Protein AF-A0A958UDF1-F1 (afdb_monomer_lite)

Sequence (230 aa):
MEQKKTIKNIIKAILLLSVVTLTFCGKGEEVVTFSNEGLMTKNSEVISLMMEVVGTSNQQSFTKSDFATEQDDTCTDFRYPITFYLNEELAEAIVINSDQEFIDFINSLADDQYFYIYFPIILLDVDGEETIIYNLEELKGTLVYALDACDNVPQNDDGDDDDNDDGSDDNDDGSDDDDSDNDGNNYRYCDKNGKKVYICHKGNTICVSVNAIWGHINQHEEDYLGQCND

Structure (mmCIF, N/CA/C/O backbone):
data_AF-A0A958UDF1-F1
#
_entry.id   AF-A0A958UDF1-F1
#
loop_
_atom_site.group_PDB
_atom_site.id
_atom_site.type_symbol
_atom_site.label_atom_id
_atom_site.label_alt_id
_atom_site.label_comp_id
_atom_site.label_asym_id
_atom_site.label_entity_id
_atom_site.label_seq_id
_atom_site.pdbx_PDB_ins_code
_atom_site.Cartn_x
_atom_site.Cartn_y
_atom_site.Cartn_z
_atom_site.occupancy
_atom_site.B_iso_or_equiv
_atom_site.auth_seq_id
_atom_site.auth_comp_id
_atom_site.auth_asym_id
_atom_site.auth_atom_id
_atom_site.pdbx_PDB_model_num
ATOM 1 N N . MET A 1 1 ? -17.758 -68.976 32.203 1.00 55.00 1 MET A N 1
ATOM 2 C CA . MET A 1 1 ? -17.664 -68.318 30.875 1.00 55.00 1 MET A CA 1
ATOM 3 C C . MET A 1 1 ? -18.169 -66.868 30.867 1.00 55.00 1 MET A C 1
ATOM 5 O O . MET A 1 1 ? -17.866 -66.162 29.915 1.00 55.00 1 MET A O 1
ATOM 9 N N . GLU A 1 2 ? -18.844 -66.378 31.916 1.00 54.69 2 GLU A N 1
ATOM 10 C CA . GLU A 1 2 ? -19.385 -65.003 31.969 1.00 54.69 2 GLU A CA 1
ATOM 11 C C . GLU A 1 2 ? -18.352 -63.880 32.160 1.00 54.69 2 GLU A C 1
ATOM 13 O O . GLU A 1 2 ? -18.458 -62.853 31.501 1.00 54.69 2 GLU A O 1
ATOM 18 N N . GLN A 1 3 ? -17.307 -64.086 32.969 1.00 54.88 3 GLN A N 1
ATOM 19 C CA . GLN A 1 3 ? -16.290 -63.061 33.288 1.00 54.88 3 GLN A CA 1
ATOM 20 C C . GLN A 1 3 ? -15.610 -62.448 32.042 1.00 54.88 3 GLN A C 1
ATOM 22 O O . GLN A 1 3 ? -15.318 -61.255 31.993 1.00 54.88 3 GLN A O 1
ATOM 27 N N . LYS A 1 4 ? -15.408 -63.245 30.981 1.00 53.34 4 LYS A N 1
ATOM 28 C CA . LYS A 1 4 ? -14.765 -62.786 29.735 1.00 53.34 4 LYS A CA 1
ATOM 29 C C . LYS A 1 4 ? -15.673 -61.898 28.874 1.00 53.34 4 LYS A C 1
ATOM 31 O O . LYS A 1 4 ? -15.167 -61.118 28.071 1.00 53.34 4 LYS A O 1
ATOM 36 N N . LYS A 1 5 ? -16.998 -62.008 29.023 1.00 54.88 5 LYS A N 1
ATOM 37 C CA . LYS A 1 5 ? -17.978 -61.235 28.242 1.00 54.88 5 LYS A CA 1
ATOM 38 C C . LYS A 1 5 ? -18.102 -59.808 28.783 1.00 54.88 5 LYS A C 1
ATOM 40 O O . LYS A 1 5 ? -18.180 -58.865 28.003 1.00 54.88 5 LYS A O 1
ATOM 45 N N . THR A 1 6 ? -18.015 -59.653 30.102 1.00 57.84 6 THR A N 1
ATOM 46 C CA . THR A 1 6 ? -18.105 -58.360 30.794 1.00 57.84 6 THR A CA 1
ATOM 47 C C . THR A 1 6 ? -16.876 -57.486 30.532 1.00 57.84 6 THR A C 1
ATOM 49 O O . THR A 1 6 ? -17.020 -56.318 30.186 1.00 57.84 6 THR A O 1
ATOM 52 N N . ILE A 1 7 ? -15.670 -58.066 30.561 1.00 63.12 7 ILE A N 1
ATOM 53 C CA . ILE A 1 7 ? -14.411 -57.344 30.284 1.00 63.12 7 ILE A CA 1
ATOM 54 C C . ILE A 1 7 ? -14.367 -56.823 28.836 1.00 63.12 7 ILE A C 1
ATOM 56 O O . ILE A 1 7 ? -13.938 -55.699 28.588 1.00 63.12 7 ILE A O 1
ATOM 60 N N . LYS A 1 8 ? -14.880 -57.598 27.870 1.00 61.94 8 LYS A N 1
ATOM 61 C CA . LYS A 1 8 ? -14.908 -57.200 26.452 1.00 61.94 8 LYS A CA 1
ATOM 62 C C . LYS A 1 8 ? -15.854 -56.019 26.185 1.00 61.94 8 LYS A C 1
ATOM 64 O O . LYS A 1 8 ? -15.572 -55.207 25.308 1.00 61.94 8 LYS A O 1
ATOM 69 N N . ASN A 1 9 ? -16.941 -55.907 26.950 1.00 59.72 9 ASN A N 1
ATOM 70 C CA . ASN A 1 9 ? -17.874 -54.782 26.855 1.00 59.72 9 ASN A CA 1
ATOM 71 C C . ASN A 1 9 ? -17.336 -53.521 27.550 1.00 59.72 9 ASN A C 1
ATOM 73 O O . ASN A 1 9 ? -17.544 -52.426 27.037 1.00 59.72 9 ASN A O 1
ATOM 77 N N . ILE A 1 10 ? -16.584 -53.669 28.645 1.00 64.25 10 ILE A N 1
ATOM 78 C CA . ILE A 1 10 ? -15.932 -52.544 29.336 1.00 64.25 10 ILE A CA 1
ATOM 79 C C . ILE A 1 10 ? -14.811 -51.945 28.473 1.00 64.25 10 ILE A C 1
ATOM 81 O O . ILE A 1 10 ? -14.747 -50.731 28.321 1.00 64.25 10 ILE A O 1
ATOM 85 N N . ILE A 1 11 ? -13.986 -52.773 27.817 1.00 64.50 11 ILE A N 1
ATOM 86 C CA . ILE A 1 11 ? -12.929 -52.284 26.910 1.00 64.50 11 ILE A CA 1
ATOM 87 C C . ILE A 1 11 ? -13.526 -51.529 25.711 1.00 64.50 11 ILE A C 1
ATOM 89 O O . ILE A 1 11 ? -13.000 -50.488 25.328 1.00 64.50 11 ILE A O 1
ATOM 93 N N . LYS A 1 12 ? -14.652 -51.998 25.151 1.00 60.50 12 LYS A N 1
ATOM 94 C CA . LYS A 1 12 ? -15.368 -51.270 24.088 1.00 60.50 12 LYS A CA 1
ATOM 95 C C . LYS A 1 12 ? -15.929 -49.929 24.565 1.00 60.50 12 LYS A C 1
ATOM 97 O O . LYS A 1 12 ? -15.886 -48.971 23.804 1.00 60.50 12 LYS A O 1
ATOM 102 N N . ALA A 1 13 ? -16.433 -49.857 25.797 1.00 60.34 13 ALA A N 1
ATOM 103 C CA . ALA A 1 13 ? -16.949 -48.613 26.366 1.00 60.34 13 ALA A CA 1
ATOM 104 C C . ALA A 1 13 ? -15.830 -47.588 26.635 1.00 60.34 13 ALA A C 1
ATOM 106 O O . ALA A 1 13 ? -16.018 -46.406 26.373 1.00 60.34 13 ALA A O 1
ATOM 107 N N . ILE A 1 14 ? -14.650 -48.039 27.078 1.00 60.09 14 ILE A N 1
ATOM 108 C CA . ILE A 1 14 ? -13.484 -47.172 27.322 1.00 60.09 14 ILE A CA 1
ATOM 109 C C . ILE A 1 14 ? -12.896 -46.638 26.004 1.00 60.09 14 ILE A C 1
ATOM 111 O O . ILE A 1 14 ? -12.584 -45.455 25.920 1.00 60.09 14 ILE A O 1
ATOM 115 N N . LEU A 1 15 ? -12.823 -47.468 24.954 1.00 58.09 15 LEU A N 1
ATOM 116 C CA . LEU A 1 15 ? -12.368 -47.047 23.618 1.00 58.09 15 LEU A CA 1
ATOM 117 C C . LEU A 1 15 ? -13.313 -46.038 22.945 1.00 58.09 15 LEU A C 1
ATOM 119 O O . LEU A 1 15 ? -12.865 -45.211 22.159 1.00 58.09 15 LEU A O 1
ATOM 123 N N . LEU A 1 16 ? -14.612 -46.091 23.252 1.00 56.41 16 LEU A N 1
ATOM 124 C CA . LEU A 1 16 ? -15.595 -45.117 22.767 1.00 56.41 16 LEU A CA 1
ATOM 125 C C . LEU A 1 16 ? -15.542 -43.795 23.544 1.00 56.41 16 LEU A C 1
ATOM 127 O O . LEU A 1 16 ? -15.794 -42.745 22.963 1.00 56.41 16 LEU A O 1
ATOM 131 N N . LEU A 1 17 ? -15.165 -43.826 24.826 1.00 51.50 17 LEU A N 1
ATOM 132 C CA . LEU A 1 17 ? -15.070 -42.628 25.662 1.00 51.50 17 LEU A CA 1
ATOM 133 C C . LEU A 1 17 ? -13.845 -41.762 25.313 1.00 51.50 17 LEU A C 1
ATOM 135 O O . LEU A 1 17 ? -13.940 -40.540 25.349 1.00 51.50 17 LEU A O 1
ATOM 139 N N . SER A 1 18 ? -12.728 -42.372 24.898 1.00 53.41 18 SER A N 1
ATOM 140 C CA . SER A 1 18 ? -11.519 -41.651 24.462 1.00 53.41 18 SER A CA 1
ATOM 141 C C . SER A 1 18 ? -11.658 -40.949 23.106 1.00 53.41 18 SER A C 1
ATOM 143 O O . SER A 1 18 ? -10.930 -40.002 22.829 1.00 53.41 18 SER A O 1
ATOM 145 N N . VAL A 1 19 ? -12.588 -41.394 22.253 1.00 53.81 19 VAL A N 1
ATOM 146 C CA . VAL A 1 19 ? -12.846 -40.760 20.945 1.00 53.81 19 VAL A CA 1
ATOM 147 C C . VAL A 1 19 ? -13.698 -39.493 21.101 1.00 53.81 19 VAL A C 1
ATOM 149 O O . VAL A 1 19 ? -13.563 -38.565 20.312 1.00 53.81 19 VAL A O 1
ATOM 152 N N . VAL A 1 20 ? -14.515 -39.402 22.155 1.00 53.69 20 VAL A N 1
ATOM 153 C CA . VAL A 1 20 ? -15.399 -38.247 22.406 1.00 53.69 20 VAL A CA 1
ATOM 154 C C . VAL A 1 20 ? -14.642 -37.044 22.993 1.00 53.69 20 VAL A C 1
ATOM 156 O O . VAL A 1 20 ? -15.072 -35.904 22.824 1.00 53.69 20 VAL A O 1
ATOM 159 N N . THR A 1 21 ? -13.478 -37.252 23.616 1.00 53.22 21 THR A N 1
ATOM 160 C CA . THR A 1 21 ? -12.669 -36.165 24.201 1.00 53.22 21 THR A CA 1
ATOM 161 C C . THR A 1 21 ? -11.733 -35.461 23.213 1.00 53.22 21 THR A C 1
ATOM 163 O O . THR A 1 21 ? -11.106 -34.481 23.595 1.00 53.22 21 THR A O 1
ATOM 166 N N . LEU A 1 22 ? -11.644 -35.906 21.953 1.00 53.12 22 LEU A N 1
ATOM 167 C CA . LEU A 1 22 ? -10.825 -35.247 20.918 1.00 53.12 22 LEU A CA 1
ATOM 168 C C . LEU A 1 22 ? -11.599 -34.213 20.081 1.00 53.12 22 LEU A C 1
ATOM 170 O O . LEU A 1 22 ? -11.018 -33.570 19.216 1.00 53.12 22 LEU A O 1
ATOM 174 N N . THR A 1 23 ? -12.891 -34.011 20.355 1.00 55.56 23 THR A N 1
ATOM 175 C CA . THR A 1 23 ? -13.740 -33.014 19.670 1.00 55.56 23 THR A CA 1
ATOM 176 C C . THR A 1 23 ? -13.894 -31.689 20.417 1.00 55.56 23 THR A C 1
ATOM 178 O O . THR A 1 23 ? -14.711 -30.858 20.025 1.00 55.56 23 THR A O 1
ATOM 181 N N . PHE A 1 24 ? -13.089 -31.432 21.452 1.00 52.03 24 PHE A N 1
ATOM 182 C CA . PHE A 1 24 ? -12.869 -30.056 21.893 1.00 52.03 24 PHE A CA 1
ATOM 183 C C . PHE A 1 24 ? -11.874 -29.412 20.930 1.00 52.03 24 PHE A C 1
ATOM 185 O O . PHE A 1 24 ? -10.674 -29.360 21.184 1.00 52.03 24 PHE A O 1
ATOM 192 N N . CYS A 1 25 ? -12.398 -28.951 19.793 1.00 57.66 25 CYS A N 1
ATOM 193 C CA . CYS A 1 25 ? -11.759 -27.905 19.015 1.00 57.66 25 CYS A CA 1
ATOM 194 C C . CYS A 1 25 ? -11.610 -26.719 19.968 1.00 57.66 25 CYS A C 1
ATOM 196 O O . CYS A 1 25 ? -12.587 -26.026 20.260 1.00 57.66 25 CYS A O 1
ATOM 198 N N . GLY A 1 26 ? -10.417 -26.559 20.540 1.00 51.00 26 GLY A N 1
ATOM 199 C CA . GLY A 1 26 ? -10.071 -25.344 21.247 1.00 51.00 26 GLY A CA 1
ATOM 200 C C . GLY A 1 26 ? -10.338 -24.197 20.287 1.00 51.00 26 GLY A C 1
ATOM 201 O O . GLY A 1 26 ? -9.697 -24.106 19.244 1.00 51.00 26 GLY A O 1
ATOM 202 N N . LYS A 1 27 ? -11.307 -23.343 20.616 1.00 51.91 27 LYS A N 1
ATOM 203 C CA . LYS A 1 27 ? -11.203 -21.949 20.206 1.00 51.91 27 LYS A CA 1
ATOM 204 C C . LYS A 1 27 ? -9.983 -21.445 20.959 1.00 51.91 27 LYS A C 1
ATOM 206 O O . LYS A 1 27 ? -10.089 -21.113 22.135 1.00 51.91 27 LYS A O 1
ATOM 211 N N . GLY A 1 28 ? -8.816 -21.589 20.334 1.00 51.78 28 GLY A N 1
ATOM 212 C CA . GLY A 1 28 ? -7.630 -20.882 20.770 1.00 51.78 28 GLY A CA 1
ATOM 213 C C . GLY A 1 28 ? -8.020 -19.418 20.768 1.00 51.78 28 GLY A C 1
ATOM 214 O O . GLY A 1 28 ? -8.439 -18.895 19.741 1.00 51.78 28 GLY A O 1
ATOM 215 N N . GLU A 1 29 ? -8.014 -18.813 21.944 1.00 53.75 29 GLU A N 1
ATOM 216 C CA . GLU A 1 29 ? -7.975 -17.369 22.061 1.00 53.75 29 GLU A CA 1
ATOM 217 C C . GLU A 1 29 ? -6.622 -16.987 21.466 1.00 53.75 29 GLU A C 1
ATOM 219 O O . GLU A 1 29 ? -5.569 -17.255 22.050 1.00 53.75 29 GLU A O 1
ATOM 224 N N . GLU A 1 30 ? -6.646 -16.560 20.207 1.00 50.84 30 GLU A N 1
ATOM 225 C CA . GLU A 1 30 ? -5.456 -16.098 19.518 1.00 50.84 30 GLU A CA 1
ATOM 226 C C . GLU A 1 30 ? -5.075 -14.789 20.201 1.00 50.84 30 GLU A C 1
ATOM 228 O O . GLU A 1 30 ? -5.745 -13.769 20.055 1.00 50.84 30 GLU A O 1
ATOM 233 N N . VAL A 1 31 ? -4.064 -14.857 21.067 1.00 49.03 31 VAL A N 1
ATOM 234 C CA . VAL A 1 31 ? -3.484 -13.667 21.679 1.00 49.03 31 VAL A CA 1
ATOM 235 C C . VAL A 1 31 ? -2.859 -12.885 20.534 1.00 49.03 31 VAL A C 1
ATOM 237 O O . VAL A 1 31 ? -1.789 -13.252 20.049 1.00 49.03 31 VAL A O 1
ATOM 240 N N . VAL A 1 32 ? -3.552 -11.843 20.074 1.00 54.09 32 VAL A N 1
ATOM 241 C CA . VAL A 1 32 ? -3.014 -10.889 19.107 1.00 54.09 32 VAL A CA 1
ATOM 242 C C . VAL A 1 32 ? -1.856 -10.183 19.801 1.00 54.09 32 VAL A C 1
ATOM 244 O O . VAL A 1 32 ? -2.044 -9.326 20.660 1.00 54.09 32 VAL A O 1
ATOM 247 N N . THR A 1 33 ? -0.634 -10.608 19.498 1.00 48.66 33 THR A N 1
ATOM 248 C CA . THR A 1 33 ? 0.562 -9.900 19.938 1.00 48.66 33 THR A CA 1
ATOM 249 C C . THR A 1 33 ? 0.742 -8.703 19.021 1.00 48.66 33 THR A C 1
ATOM 251 O O . THR A 1 33 ? 1.200 -8.854 17.889 1.00 48.66 33 THR A O 1
ATOM 254 N N . PHE A 1 34 ? 0.354 -7.523 19.495 1.00 55.41 34 PHE A N 1
ATOM 255 C CA . PHE A 1 34 ? 0.612 -6.276 18.790 1.00 55.41 34 PHE A CA 1
ATOM 256 C C . PHE A 1 34 ? 2.117 -5.981 18.838 1.00 55.41 34 PHE A C 1
ATOM 258 O O . PHE A 1 34 ? 2.697 -5.777 19.903 1.00 55.41 34 PHE A O 1
ATOM 265 N N . SER A 1 35 ? 2.767 -6.027 17.676 1.00 59.84 35 SER A N 1
ATOM 266 C CA . SER A 1 35 ? 4.067 -5.390 17.478 1.00 59.84 35 SER A CA 1
ATOM 267 C C . SER A 1 35 ? 3.823 -3.887 17.315 1.00 59.84 35 SER A C 1
ATOM 269 O O . SER A 1 35 ? 2.843 -3.489 16.682 1.00 59.84 35 SER A O 1
ATOM 271 N N . ASN A 1 36 ? 4.716 -3.036 17.831 1.00 63.47 36 ASN A N 1
ATOM 272 C CA . ASN A 1 36 ? 4.642 -1.579 17.613 1.00 63.47 36 ASN A CA 1
ATOM 273 C C . ASN A 1 36 ? 4.692 -1.196 16.118 1.00 63.47 36 ASN A C 1
ATOM 275 O O . ASN A 1 36 ? 4.416 -0.055 15.767 1.00 63.47 36 ASN A O 1
ATOM 279 N N . GLU A 1 37 ? 5.037 -2.141 15.242 1.00 68.44 37 GLU A N 1
ATOM 280 C CA . GLU A 1 37 ? 5.163 -1.997 13.787 1.00 68.44 37 GLU A CA 1
ATOM 281 C C . GLU A 1 37 ? 3.850 -1.657 13.059 1.00 68.44 37 GLU A C 1
ATOM 283 O O . GLU A 1 37 ? 3.885 -1.393 11.861 1.00 68.44 37 GLU A O 1
ATOM 288 N N . GLY A 1 38 ? 2.710 -1.642 13.763 1.00 73.69 38 GLY A N 1
ATOM 289 C CA . GLY A 1 38 ? 1.413 -1.183 13.250 1.00 73.69 38 GLY A CA 1
ATOM 290 C C . GLY A 1 38 ? 0.855 0.070 13.932 1.00 73.69 38 GLY A C 1
ATOM 291 O O . GLY A 1 38 ? -0.215 0.522 13.534 1.00 73.69 38 GLY A O 1
ATOM 292 N N . LEU A 1 39 ? 1.530 0.614 14.954 1.00 86.19 39 LEU A N 1
ATOM 293 C CA . LEU A 1 39 ? 1.019 1.718 15.770 1.00 86.19 39 LEU A CA 1
ATOM 294 C C . LEU A 1 39 ? 1.144 3.064 15.055 1.00 86.19 39 LEU A C 1
ATOM 296 O O . LEU A 1 39 ? 2.232 3.473 14.653 1.00 86.19 39 LEU A O 1
ATOM 300 N N . MET A 1 40 ? 0.040 3.800 14.979 1.00 90.50 40 MET A N 1
ATOM 301 C CA . MET A 1 40 ? -0.022 5.077 14.279 1.00 90.50 40 MET A CA 1
ATOM 302 C C . MET A 1 40 ? -1.073 6.022 14.873 1.00 90.50 40 MET A C 1
ATOM 304 O O . MET A 1 40 ? -1.884 5.647 15.722 1.00 90.50 40 MET A O 1
ATOM 308 N N . THR A 1 41 ? -1.026 7.279 14.433 1.00 91.69 41 THR A N 1
ATOM 309 C CA . THR A 1 41 ? -2.022 8.313 14.741 1.00 91.69 41 THR A CA 1
ATOM 310 C C . THR A 1 41 ? -2.621 8.857 13.450 1.00 91.69 41 THR A C 1
ATOM 312 O O . THR A 1 41 ? -2.071 8.666 12.358 1.00 91.69 41 THR A O 1
ATOM 315 N N . LYS A 1 42 ? -3.731 9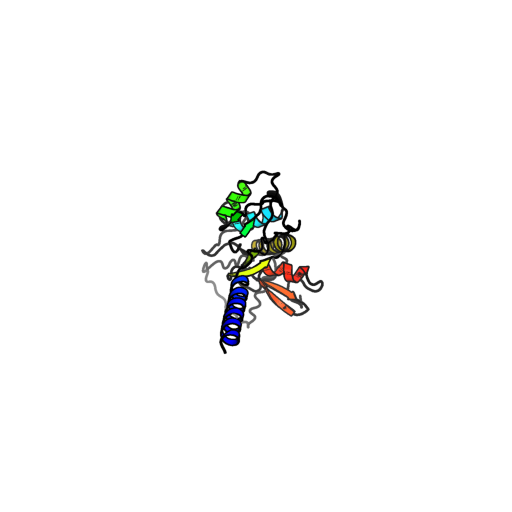.592 13.581 1.00 90.94 42 LYS A N 1
ATOM 316 C CA . LYS A 1 42 ? -4.433 10.242 12.464 1.00 90.94 42 LYS A CA 1
ATOM 317 C C . LYS A 1 42 ? -3.519 11.122 11.604 1.00 90.94 42 LYS A C 1
ATOM 319 O O . LYS A 1 42 ? -3.704 11.196 10.400 1.00 90.94 42 LYS A O 1
ATOM 324 N N . ASN A 1 43 ? -2.528 11.762 12.223 1.00 88.88 43 ASN A N 1
ATOM 325 C CA . ASN A 1 43 ? -1.624 12.710 11.567 1.00 88.88 43 ASN A CA 1
ATOM 326 C C . ASN A 1 43 ? -0.301 12.067 11.114 1.00 88.88 43 ASN A C 1
ATOM 328 O O . ASN A 1 43 ? 0.666 12.774 10.831 1.00 88.88 43 ASN A O 1
ATOM 332 N N . SER A 1 44 ? -0.217 10.735 11.112 1.00 92.75 44 SER A N 1
ATOM 333 C CA . SER A 1 44 ? 0.955 10.039 10.586 1.00 92.75 44 SER A CA 1
ATOM 334 C C . SER A 1 44 ? 1.030 10.166 9.064 1.00 92.75 44 SER A C 1
ATOM 336 O O . SER A 1 44 ? 0.015 10.200 8.376 1.00 92.75 44 SER A O 1
ATOM 338 N N . GLU A 1 45 ? 2.252 10.190 8.539 1.00 93.31 45 GLU A N 1
ATOM 339 C CA . GLU A 1 45 ? 2.516 10.262 7.097 1.00 93.31 45 GLU A CA 1
ATOM 340 C C . GLU A 1 45 ? 1.837 9.124 6.324 1.00 93.31 45 GLU A C 1
ATOM 342 O O . GLU A 1 45 ? 1.289 9.353 5.254 1.00 93.31 45 GLU A O 1
ATOM 347 N N . VAL A 1 46 ? 1.794 7.916 6.901 1.00 94.44 46 VAL A N 1
ATOM 348 C CA . VAL A 1 46 ? 1.121 6.764 6.285 1.00 94.44 46 VAL A CA 1
ATOM 349 C C . VAL A 1 46 ? -0.378 7.013 6.121 1.00 94.44 46 VAL A C 1
ATOM 351 O O . VAL A 1 46 ? -0.906 6.708 5.061 1.00 94.44 46 VAL A O 1
ATOM 354 N N . ILE A 1 47 ? -1.065 7.615 7.103 1.00 94.38 47 ILE A N 1
ATOM 355 C CA . ILE A 1 47 ? -2.484 7.975 6.930 1.00 94.38 47 ILE A CA 1
ATOM 356 C C . ILE A 1 47 ? -2.663 9.021 5.855 1.00 94.38 47 ILE A C 1
ATOM 358 O O . ILE A 1 47 ? -3.598 8.889 5.078 1.00 94.38 47 ILE A O 1
ATOM 362 N N . SER A 1 48 ? -1.794 10.027 5.783 1.00 93.06 48 SER A N 1
ATOM 363 C CA . SER A 1 48 ? -1.877 11.021 4.714 1.00 93.06 48 SER A CA 1
ATOM 364 C C . SER A 1 48 ? -1.790 10.360 3.337 1.00 93.06 48 SER A C 1
ATOM 366 O O . SER A 1 48 ? -2.643 10.629 2.503 1.00 93.06 48 SER A O 1
ATOM 368 N N . LEU A 1 49 ? -0.846 9.432 3.143 1.00 93.88 49 LEU A N 1
ATOM 369 C CA . LEU A 1 49 ? 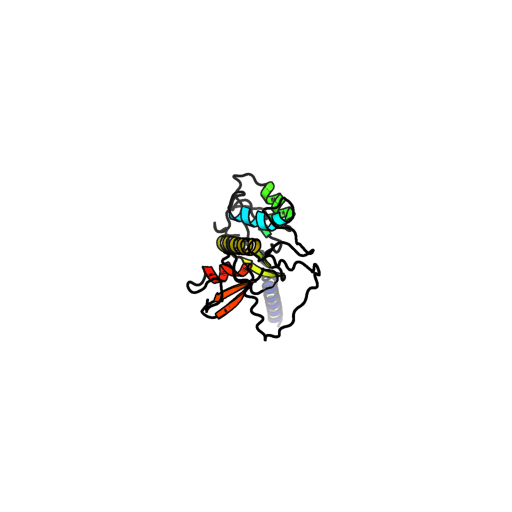-0.698 8.675 1.894 1.00 93.88 49 LEU A CA 1
ATOM 370 C C . LEU A 1 49 ? -1.912 7.775 1.613 1.00 93.88 49 LEU A C 1
ATOM 372 O O . LEU A 1 49 ? -2.417 7.747 0.497 1.00 93.88 49 LEU A O 1
ATOM 376 N N . MET A 1 50 ? -2.422 7.058 2.622 1.00 94.44 50 MET A N 1
ATOM 377 C CA . MET A 1 50 ? -3.633 6.241 2.462 1.00 94.44 50 MET A CA 1
ATOM 378 C C . MET A 1 50 ? -4.846 7.111 2.103 1.00 94.44 50 MET A C 1
ATOM 380 O O . MET A 1 50 ? -5.624 6.744 1.231 1.00 94.44 50 MET A O 1
ATOM 384 N N . MET A 1 51 ? -4.997 8.265 2.762 1.00 90.81 51 MET A N 1
ATOM 385 C CA . MET A 1 51 ? -6.051 9.250 2.506 1.00 90.81 51 MET A CA 1
ATOM 386 C C . MET A 1 51 ? -5.928 9.878 1.119 1.00 90.81 51 MET A C 1
ATOM 388 O O . MET A 1 51 ? -6.944 10.222 0.529 1.00 90.81 51 MET A O 1
ATOM 392 N N . GLU A 1 52 ? -4.712 10.038 0.606 1.00 89.88 52 GLU A N 1
ATOM 393 C CA . GLU A 1 52 ? -4.451 10.529 -0.744 1.00 89.88 52 GLU A CA 1
ATOM 394 C C . GLU A 1 52 ? -4.911 9.514 -1.788 1.00 89.88 52 GLU A C 1
ATOM 396 O O . GLU A 1 52 ? -5.707 9.871 -2.653 1.00 89.88 52 GLU A O 1
ATOM 401 N N . VAL A 1 53 ? -4.540 8.239 -1.622 1.00 89.06 53 VAL A N 1
ATOM 402 C CA . VAL A 1 53 ? -4.997 7.142 -2.489 1.00 89.06 53 VAL A CA 1
ATOM 403 C C . VAL A 1 53 ? -6.524 7.074 -2.559 1.00 89.06 53 VAL A C 1
ATOM 405 O O . VAL A 1 53 ? -7.074 7.154 -3.653 1.00 89.06 53 VAL A O 1
ATOM 408 N N . VAL A 1 54 ? -7.222 7.022 -1.417 1.00 88.31 54 VAL A N 1
ATOM 409 C CA . VAL A 1 54 ? -8.702 6.941 -1.391 1.00 88.31 54 VAL A CA 1
ATOM 410 C C . VAL A 1 54 ? -9.392 8.270 -1.742 1.00 88.31 54 VAL A C 1
ATOM 412 O O . VAL A 1 54 ? -10.540 8.309 -2.187 1.00 88.31 54 VAL A O 1
ATOM 415 N N . GLY A 1 55 ? -8.729 9.397 -1.465 1.00 71.38 55 GLY A N 1
ATOM 416 C CA . GLY A 1 55 ? -9.295 10.747 -1.513 1.00 71.38 55 GLY A CA 1
ATOM 417 C C . GLY A 1 55 ? -9.314 11.359 -2.908 1.00 71.38 55 GLY A C 1
ATOM 418 O O . GLY A 1 55 ? -10.093 12.289 -3.153 1.00 71.38 55 GLY A O 1
ATOM 419 N N . THR A 1 56 ? -8.541 10.789 -3.834 1.00 54.59 56 THR A N 1
ATOM 420 C CA . THR A 1 56 ? -8.624 11.047 -5.282 1.00 54.59 56 THR A CA 1
ATOM 421 C C . THR A 1 56 ? -10.060 10.989 -5.822 1.00 54.59 56 THR A C 1
ATOM 423 O O . THR A 1 56 ? -10.373 11.667 -6.798 1.00 54.59 56 THR A O 1
ATOM 426 N N . SER A 1 57 ? -10.972 10.288 -5.140 1.00 46.72 57 SER A N 1
ATOM 427 C CA . SER A 1 57 ? -12.370 10.158 -5.549 1.00 46.72 57 SER A CA 1
ATOM 428 C C . SER A 1 57 ? -13.292 11.350 -5.230 1.00 46.72 57 SER A C 1
ATOM 430 O O . SER A 1 57 ? -14.406 11.358 -5.752 1.00 46.72 57 SER A O 1
ATOM 432 N N . ASN A 1 58 ? -12.943 12.342 -4.380 1.00 42.75 58 ASN A N 1
ATOM 433 C CA . ASN A 1 58 ? -13.976 13.328 -3.975 1.00 42.75 58 ASN A CA 1
ATOM 434 C C . ASN A 1 58 ? -13.619 14.768 -3.554 1.00 42.75 58 ASN A C 1
ATOM 436 O O . ASN A 1 58 ? -14.557 15.536 -3.314 1.00 42.75 58 ASN A O 1
ATOM 440 N N . GLN A 1 59 ? -12.367 15.227 -3.485 1.00 41.44 59 GLN A N 1
ATOM 441 C CA . GLN A 1 59 ? -12.108 16.665 -3.273 1.00 41.44 59 GLN A CA 1
ATOM 442 C C . GLN A 1 59 ? -10.802 17.124 -3.941 1.00 41.44 59 GLN A C 1
ATOM 444 O O . GLN A 1 59 ? -9.720 16.929 -3.412 1.00 41.44 59 GLN A O 1
ATOM 449 N N . GLN A 1 60 ? -10.960 17.874 -5.036 1.00 37.12 60 GLN A N 1
ATOM 450 C CA . GLN A 1 60 ? -10.105 19.012 -5.388 1.00 37.12 60 GLN A CA 1
ATOM 451 C C . GLN A 1 60 ? -8.637 18.698 -5.751 1.00 37.12 60 GLN A C 1
ATOM 453 O O . GLN A 1 60 ? -7.723 18.936 -4.975 1.00 37.12 60 GLN A O 1
ATOM 458 N N . SER A 1 61 ? -8.454 18.264 -7.004 1.00 41.38 61 SER A N 1
ATOM 459 C CA . SER A 1 61 ? -7.386 18.672 -7.935 1.00 41.38 61 SER A CA 1
ATOM 460 C C . SER A 1 61 ? -6.151 19.335 -7.300 1.00 41.38 61 SER A C 1
ATOM 462 O O . SER A 1 61 ? -6.117 20.551 -7.096 1.00 41.38 61 SER A O 1
ATOM 464 N N . PHE A 1 62 ? -5.094 18.548 -7.114 1.00 40.06 62 PHE A N 1
ATOM 465 C CA . PHE A 1 62 ? -3.745 19.030 -7.385 1.00 40.06 62 PHE A CA 1
ATOM 466 C C . PHE A 1 62 ? -3.419 18.625 -8.824 1.00 40.06 62 PHE A C 1
ATOM 468 O O . PHE A 1 62 ? -3.002 17.514 -9.099 1.00 40.06 62 PHE A O 1
ATOM 475 N N . THR A 1 63 ? -3.760 19.520 -9.755 1.00 35.12 63 THR A N 1
ATOM 476 C CA . THR A 1 63 ? -3.275 19.541 -11.147 1.00 35.12 63 THR A CA 1
ATOM 477 C C . THR A 1 63 ? -3.264 18.200 -11.891 1.00 35.12 63 THR A C 1
ATOM 479 O O . THR A 1 63 ? -2.252 17.841 -12.479 1.00 35.12 63 THR A O 1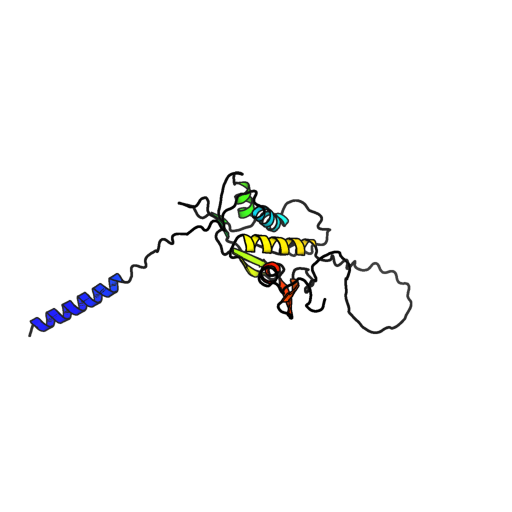
ATOM 482 N N . LYS A 1 64 ? -4.397 17.495 -11.954 1.00 40.34 64 LYS A N 1
ATOM 483 C CA . LYS A 1 64 ? -4.627 16.529 -13.036 1.00 40.34 64 LYS A CA 1
ATOM 484 C C . LYS A 1 64 ? -5.331 17.272 -14.168 1.00 40.34 64 LYS A C 1
ATOM 486 O O . LYS A 1 64 ? -6.488 17.667 -14.021 1.00 40.34 64 LYS A O 1
ATOM 491 N N . SER A 1 65 ? -4.586 17.596 -15.222 1.00 38.19 65 SER A N 1
ATOM 492 C CA . SER A 1 65 ? -5.126 18.186 -16.443 1.00 38.19 65 SER A CA 1
ATOM 493 C C . SER A 1 65 ? -6.001 17.158 -17.150 1.00 38.19 65 SER A C 1
ATOM 495 O O . SER A 1 65 ? -5.523 16.123 -17.591 1.00 38.19 65 SER A O 1
ATOM 497 N N . ASP A 1 66 ? -7.290 17.465 -17.173 1.00 36.72 66 ASP A N 1
ATOM 498 C CA . ASP A 1 66 ? -8.344 17.042 -18.093 1.00 36.72 66 ASP A CA 1
ATOM 499 C C . ASP A 1 66 ? -7.941 16.138 -19.282 1.00 36.72 66 ASP A C 1
ATOM 501 O O . ASP A 1 66 ? -7.842 16.621 -20.406 1.00 36.72 66 ASP A O 1
ATOM 505 N N . PHE A 1 67 ? -7.851 14.820 -19.066 1.00 38.66 67 PHE A N 1
ATOM 506 C CA . PHE A 1 67 ? -8.352 13.816 -20.022 1.00 38.66 67 PHE A CA 1
ATOM 507 C C . PHE A 1 67 ? -8.541 12.439 -19.353 1.00 38.66 67 PHE A C 1
ATOM 509 O O . PHE A 1 67 ? -7.747 11.517 -19.509 1.00 38.66 67 PHE A O 1
ATOM 516 N N . ALA A 1 68 ? -9.611 12.297 -18.567 1.00 38.31 68 ALA A N 1
ATOM 517 C CA . ALA A 1 68 ? -10.032 11.020 -17.994 1.00 38.31 68 ALA A CA 1
ATOM 518 C C . ALA A 1 68 ? -11.111 10.381 -18.882 1.00 38.31 68 ALA A C 1
ATOM 520 O O . ALA A 1 68 ? -12.254 10.842 -18.929 1.00 38.31 68 ALA A O 1
ATOM 521 N N . THR A 1 69 ? -10.779 9.299 -19.582 1.00 33.94 69 THR A N 1
ATOM 522 C CA . THR A 1 69 ? -11.790 8.390 -20.134 1.00 33.94 69 THR A CA 1
ATOM 523 C C . THR A 1 69 ? -12.204 7.398 -19.050 1.00 33.94 69 THR A C 1
ATOM 525 O O . THR A 1 69 ? -11.522 6.398 -18.914 1.00 33.94 69 THR A O 1
ATOM 528 N N . GLU A 1 70 ? -13.285 7.659 -18.297 1.00 43.44 70 GLU A N 1
ATOM 529 C CA . GLU A 1 70 ? -14.129 6.698 -17.525 1.00 43.44 70 GLU A CA 1
ATOM 530 C C . GLU A 1 70 ? -13.438 5.469 -16.862 1.00 43.44 70 GLU A C 1
ATOM 532 O O . GLU A 1 70 ? -14.058 4.422 -16.668 1.00 43.44 70 GLU A O 1
ATOM 537 N N . GLN A 1 71 ? -12.162 5.559 -16.503 1.00 44.31 71 GLN A N 1
ATOM 538 C CA . GLN A 1 71 ? -11.363 4.460 -15.984 1.00 44.31 71 GLN A CA 1
ATOM 539 C C . GLN A 1 71 ? -10.486 5.033 -14.882 1.00 44.31 71 GLN A C 1
ATOM 541 O O . GLN A 1 71 ? -9.728 5.968 -15.111 1.00 44.31 71 GLN A O 1
ATOM 546 N N . ASP A 1 72 ? -10.728 4.496 -13.692 1.00 54.03 72 ASP A N 1
ATOM 547 C CA . ASP A 1 72 ? -10.080 4.747 -12.410 1.00 54.03 72 ASP A CA 1
ATOM 548 C C . ASP A 1 72 ? -8.780 5.569 -12.484 1.00 54.03 72 ASP A C 1
ATOM 550 O O . ASP A 1 72 ? -7.746 5.128 -12.987 1.00 54.03 72 ASP A O 1
ATOM 554 N N . ASP A 1 73 ? -8.851 6.802 -11.982 1.00 65.00 73 ASP A N 1
ATOM 555 C CA . ASP A 1 73 ? -7.752 7.762 -12.010 1.00 65.00 73 ASP A CA 1
ATOM 556 C C . ASP A 1 73 ? -6.583 7.379 -11.085 1.00 65.00 73 ASP A C 1
ATOM 558 O O . ASP A 1 73 ? -5.534 8.036 -11.127 1.00 65.00 73 ASP A O 1
ATOM 562 N N . THR A 1 74 ? -6.736 6.329 -10.275 1.00 72.88 74 THR A N 1
ATOM 563 C CA . THR A 1 74 ? -5.760 5.863 -9.285 1.00 72.88 74 THR A CA 1
ATOM 564 C C . THR A 1 74 ? -4.782 4.843 -9.894 1.00 72.88 74 THR A C 1
ATOM 566 O O . THR A 1 74 ? -5.073 4.202 -10.902 1.00 72.88 74 THR A O 1
ATOM 569 N N . CYS A 1 75 ? -3.542 4.728 -9.397 1.00 81.94 75 CYS A N 1
ATOM 570 C CA . CYS A 1 75 ? -2.641 3.617 -9.799 1.00 81.94 75 CYS A CA 1
ATOM 571 C C . CYS A 1 75 ? -2.635 2.460 -8.815 1.00 81.94 75 CYS A C 1
ATOM 573 O O . CYS A 1 75 ? -1.988 1.443 -9.064 1.00 81.94 75 CYS A O 1
ATOM 575 N N . THR A 1 76 ? -3.289 2.649 -7.680 1.00 89.19 76 THR A N 1
ATOM 576 C CA . THR A 1 76 ? -3.320 1.696 -6.593 1.00 89.19 76 THR A CA 1
ATOM 577 C C . THR A 1 76 ? -4.620 1.875 -5.835 1.00 89.19 76 THR A C 1
ATOM 579 O O . THR A 1 76 ? -5.083 3.003 -5.674 1.00 89.19 76 THR A O 1
ATOM 582 N N . ASP A 1 77 ? -5.185 0.769 -5.379 1.00 91.88 77 ASP A N 1
ATOM 583 C CA . ASP A 1 77 ? -6.412 0.733 -4.595 1.00 91.88 77 ASP A CA 1
ATOM 584 C C . ASP A 1 77 ? -6.246 -0.244 -3.422 1.00 91.88 77 ASP A C 1
ATOM 586 O O . ASP A 1 77 ? -5.430 -1.168 -3.451 1.00 91.88 77 ASP A O 1
ATOM 590 N N . PHE A 1 78 ? -7.016 -0.057 -2.359 1.00 94.50 78 PHE A N 1
ATOM 591 C CA . PHE A 1 78 ? -7.045 -0.967 -1.230 1.00 94.50 78 PHE A CA 1
ATOM 592 C C . PHE A 1 78 ? -8.010 -2.118 -1.489 1.00 94.50 78 PHE A C 1
ATOM 594 O O . PHE A 1 78 ? -9.214 -1.944 -1.679 1.00 94.50 78 PHE A O 1
ATOM 601 N N . ARG A 1 79 ? -7.524 -3.353 -1.345 1.00 95.69 79 ARG A N 1
ATOM 602 C CA . ARG A 1 79 ? -8.427 -4.496 -1.259 1.00 95.69 79 ARG A CA 1
ATOM 603 C C . ARG A 1 79 ? -9.037 -4.565 0.137 1.00 95.69 79 ARG A C 1
ATOM 605 O O . ARG A 1 79 ? -8.425 -5.053 1.088 1.00 95.69 79 ARG A O 1
ATOM 612 N N . TYR A 1 80 ? -10.289 -4.148 0.234 1.00 95.31 80 TYR A N 1
ATOM 613 C CA . TYR A 1 80 ? -11.089 -4.310 1.440 1.00 95.31 80 TYR A CA 1
ATOM 614 C C . TYR A 1 80 ? -11.488 -5.779 1.697 1.00 95.31 80 TYR A C 1
ATOM 616 O O . TYR A 1 80 ? -11.646 -6.564 0.754 1.00 95.31 80 TYR A O 1
ATOM 624 N N . PRO A 1 81 ? -11.716 -6.170 2.966 1.00 97.50 81 PRO A N 1
ATOM 625 C CA . PRO A 1 81 ? -11.700 -5.323 4.160 1.00 97.50 81 PRO A CA 1
ATOM 626 C C . PRO A 1 81 ? -10.311 -5.116 4.786 1.00 97.50 81 PRO A C 1
ATOM 628 O O . PRO A 1 81 ? -9.474 -6.014 4.772 1.00 97.50 81 PRO A O 1
ATOM 631 N N . ILE A 1 82 ? -10.119 -3.963 5.438 1.00 95.38 82 ILE A N 1
ATOM 632 C CA . ILE A 1 82 ? -8.949 -3.650 6.277 1.00 95.38 82 ILE A CA 1
ATOM 633 C C . ILE A 1 82 ? -9.392 -3.594 7.738 1.00 95.38 82 ILE A C 1
ATOM 635 O O . ILE A 1 82 ? -10.431 -3.019 8.061 1.00 95.38 82 ILE A O 1
ATOM 639 N N . THR A 1 83 ? -8.613 -4.199 8.635 1.00 94.00 83 THR A N 1
ATOM 640 C CA . THR A 1 83 ? -8.932 -4.235 10.068 1.00 94.00 83 THR A CA 1
ATOM 641 C C . THR A 1 83 ? -8.018 -3.308 10.859 1.00 94.00 83 THR A C 1
ATOM 643 O O . THR A 1 83 ? -6.799 -3.355 10.706 1.00 94.00 83 THR A O 1
ATOM 646 N N . PHE A 1 84 ? -8.610 -2.513 11.747 1.00 92.88 84 PHE A N 1
ATOM 647 C CA . PHE A 1 84 ? -7.920 -1.654 12.701 1.00 92.88 84 PHE A CA 1
ATOM 648 C C . PHE A 1 84 ? -8.272 -2.025 14.145 1.00 92.88 84 PHE A C 1
ATOM 650 O O . PHE A 1 84 ? -9.325 -2.599 14.418 1.00 92.88 84 PHE A O 1
ATOM 657 N N . TYR A 1 85 ? -7.409 -1.649 15.083 1.00 90.44 85 TYR A N 1
ATOM 658 C CA . TYR A 1 85 ? -7.603 -1.844 16.518 1.00 90.44 85 TYR A CA 1
ATOM 659 C C . TYR A 1 85 ? -7.351 -0.544 17.276 1.00 90.44 85 TYR A C 1
ATOM 661 O O . TYR A 1 85 ? -6.351 0.136 17.046 1.00 90.44 85 TYR A O 1
ATOM 669 N N . LEU A 1 86 ? -8.244 -0.206 18.208 1.00 87.44 86 LEU A N 1
ATOM 670 C CA . LEU A 1 86 ? -8.041 0.895 19.148 1.00 87.44 86 LEU A CA 1
ATOM 671 C C . LEU A 1 86 ? -7.424 0.352 20.444 1.00 87.44 86 LEU A C 1
ATOM 673 O O . LEU A 1 86 ? -8.112 -0.318 21.216 1.00 87.44 86 LEU A O 1
ATOM 677 N N . ASN A 1 87 ? -6.166 0.716 20.716 1.00 74.75 87 ASN A N 1
ATOM 678 C CA . ASN A 1 87 ? -5.353 0.268 21.864 1.00 74.75 87 ASN A CA 1
ATOM 679 C C . ASN A 1 87 ? -4.897 -1.212 21.795 1.00 74.75 87 ASN A C 1
ATOM 681 O O . ASN A 1 87 ? -5.289 -1.942 20.898 1.00 74.75 87 ASN A O 1
ATOM 685 N N . GLU A 1 88 ? -4.038 -1.656 22.724 1.00 66.25 88 GLU A N 1
ATOM 686 C CA . GLU A 1 88 ? -3.393 -2.990 22.665 1.00 66.25 88 GLU A CA 1
ATOM 687 C C . GLU A 1 88 ? -4.076 -4.077 23.517 1.00 66.25 88 GLU A C 1
ATOM 689 O O . GLU A 1 88 ? -3.942 -5.261 23.225 1.00 66.25 88 GLU A O 1
ATOM 694 N N . GLU A 1 89 ? -4.787 -3.720 24.594 1.00 60.19 89 GLU A N 1
ATOM 695 C CA . GLU A 1 89 ? -5.121 -4.708 25.640 1.00 60.19 89 GLU A CA 1
ATOM 696 C 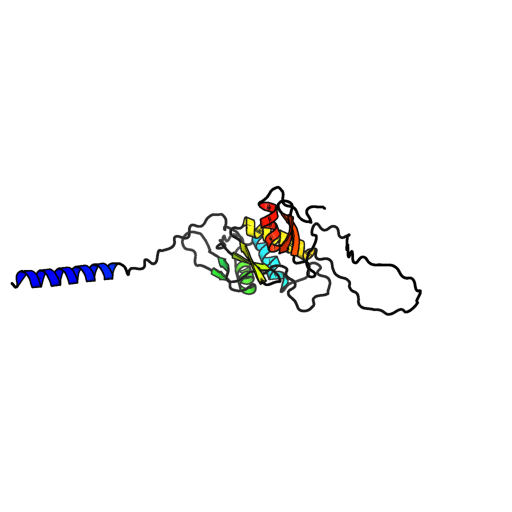C . GLU A 1 89 ? -6.502 -5.372 25.495 1.00 60.19 89 GLU A C 1
ATOM 698 O O . GLU A 1 89 ? -6.681 -6.488 25.976 1.00 60.19 89 GLU A O 1
ATOM 703 N N . LEU A 1 90 ? -7.480 -4.722 24.847 1.00 61.03 90 LEU A N 1
ATOM 704 C CA . LEU A 1 90 ? -8.868 -5.209 24.687 1.00 61.03 90 LEU A CA 1
ATOM 705 C C . LEU A 1 90 ? -9.549 -4.602 23.443 1.00 61.03 90 LEU A C 1
ATOM 707 O O . LEU A 1 90 ? -10.706 -4.180 23.495 1.00 61.03 90 LEU A O 1
ATOM 711 N N . ALA A 1 91 ? -8.811 -4.471 22.344 1.00 68.25 91 ALA A N 1
ATOM 712 C CA . ALA A 1 91 ? -9.287 -3.716 21.197 1.00 68.25 91 ALA A CA 1
ATOM 713 C C . ALA A 1 91 ? -10.432 -4.413 20.459 1.00 68.25 91 ALA A C 1
ATOM 715 O O . ALA A 1 91 ? -10.305 -5.542 19.984 1.00 68.25 91 ALA A O 1
ATOM 716 N N . GLU A 1 92 ? -11.551 -3.704 20.333 1.00 79.75 92 GLU A N 1
ATOM 717 C CA . GLU A 1 92 ? -12.590 -4.052 19.374 1.00 79.75 92 GLU A CA 1
ATOM 718 C C . GLU A 1 92 ? -12.021 -3.879 17.962 1.00 79.75 92 GLU A C 1
ATOM 720 O O . GLU A 1 92 ? -11.457 -2.831 17.636 1.00 79.75 92 GLU A O 1
ATOM 725 N N . ALA A 1 93 ? -12.134 -4.932 17.150 1.00 89.56 93 ALA A N 1
ATOM 726 C CA . ALA A 1 93 ? -11.720 -4.897 15.758 1.00 89.56 93 ALA A CA 1
ATOM 727 C C . ALA A 1 93 ? -12.667 -3.984 14.972 1.00 89.56 93 ALA A C 1
ATOM 729 O O . ALA A 1 93 ? -13.872 -4.234 14.897 1.00 89.56 93 ALA A O 1
ATOM 730 N N . ILE A 1 94 ? -12.111 -2.945 14.363 1.00 93.06 94 ILE A N 1
ATOM 731 C CA . ILE A 1 94 ? -12.812 -2.050 13.451 1.00 93.06 94 ILE A CA 1
ATOM 732 C C . ILE A 1 94 ? -12.538 -2.555 12.043 1.00 93.06 94 ILE A C 1
ATOM 734 O O . ILE A 1 94 ? -11.412 -2.480 11.561 1.00 93.06 94 ILE A O 1
ATOM 738 N N . VAL A 1 95 ? -13.564 -3.100 11.395 1.00 96.06 95 VAL A N 1
ATOM 739 C CA . VAL A 1 95 ? -13.462 -3.628 10.033 1.00 96.06 95 VAL A CA 1
ATOM 740 C C . VAL A 1 95 ? -13.995 -2.584 9.066 1.00 96.06 95 VAL A C 1
ATOM 742 O O . VAL A 1 95 ? -15.177 -2.250 9.111 1.00 96.06 95 VAL A O 1
ATOM 745 N N . ILE A 1 96 ? -13.117 -2.095 8.202 1.00 96.75 96 ILE A N 1
ATOM 746 C CA . ILE A 1 96 ? -13.400 -1.108 7.165 1.00 96.75 96 ILE A CA 1
ATOM 747 C C . ILE A 1 96 ? -13.575 -1.839 5.838 1.00 96.75 96 ILE A C 1
ATOM 749 O O . ILE A 1 96 ? -12.727 -2.652 5.472 1.00 96.75 96 ILE A O 1
ATOM 753 N N . ASN A 1 97 ? -14.667 -1.569 5.127 1.00 96.12 97 ASN A N 1
ATOM 754 C CA . ASN A 1 97 ? -15.069 -2.302 3.922 1.00 96.12 97 ASN A CA 1
ATOM 755 C C . ASN A 1 97 ? -15.089 -1.440 2.651 1.00 96.12 97 ASN A C 1
ATOM 757 O O . ASN A 1 97 ? -15.442 -1.948 1.589 1.00 96.12 97 ASN A O 1
ATOM 761 N N . SER A 1 98 ? -14.780 -0.146 2.757 1.00 95.06 98 SER A N 1
ATOM 762 C CA . SER A 1 98 ? -14.732 0.782 1.624 1.00 95.06 98 SER A CA 1
ATOM 763 C C . SER A 1 98 ? -13.909 2.028 1.949 1.00 95.06 98 SER A C 1
ATOM 765 O O . SER A 1 98 ? -13.725 2.358 3.123 1.00 95.06 98 SER A O 1
ATOM 767 N N . ASP A 1 99 ? -13.520 2.767 0.911 1.00 93.19 99 ASP A N 1
ATOM 768 C CA . ASP A 1 99 ? -12.857 4.072 1.022 1.00 93.19 99 ASP A CA 1
ATOM 769 C C . ASP A 1 99 ? -13.642 5.061 1.869 1.00 93.19 99 ASP A C 1
ATOM 771 O O . ASP A 1 99 ? -13.078 5.739 2.724 1.00 93.19 99 ASP A O 1
ATOM 775 N N . GLN A 1 100 ? -14.963 5.116 1.685 1.00 92.81 100 GLN A N 1
ATOM 776 C CA . GLN A 1 100 ? -15.802 6.014 2.470 1.00 92.81 100 GLN A CA 1
ATOM 777 C C . GLN A 1 100 ? -15.777 5.641 3.957 1.00 92.81 100 GLN A C 1
ATOM 779 O O . GLN A 1 100 ? -15.653 6.525 4.801 1.00 92.81 100 GLN A O 1
ATOM 784 N N . GLU A 1 101 ? -15.839 4.345 4.288 1.00 95.56 101 GLU A N 1
ATOM 785 C CA . GLU A 1 101 ? -15.706 3.889 5.677 1.00 95.56 101 GLU A CA 1
ATOM 786 C C . GLU A 1 101 ? -14.316 4.213 6.245 1.00 95.56 101 GLU A C 1
ATOM 788 O O . GLU A 1 101 ? -14.215 4.596 7.411 1.00 95.56 101 GLU A O 1
ATOM 793 N N . PHE A 1 102 ? -13.256 4.108 5.437 1.00 95.12 102 PHE A N 1
ATOM 794 C CA . PHE A 1 102 ? -11.900 4.471 5.847 1.00 95.12 102 PHE A CA 1
ATOM 795 C C . PHE A 1 102 ? -11.786 5.972 6.142 1.00 95.12 102 PHE A C 1
ATOM 797 O O . PHE A 1 102 ? -11.353 6.358 7.229 1.00 95.12 102 PHE A O 1
ATOM 804 N N . ILE A 1 103 ? -12.244 6.821 5.219 1.00 93.38 103 ILE A N 1
ATOM 805 C CA . ILE A 1 103 ? -12.271 8.282 5.365 1.00 93.38 103 ILE A CA 1
ATOM 806 C C . ILE A 1 103 ? -13.067 8.683 6.611 1.00 93.38 103 ILE A C 1
ATOM 808 O O . ILE A 1 103 ? -12.603 9.497 7.414 1.00 93.38 103 ILE A O 1
ATOM 812 N N . ASP A 1 104 ? -14.255 8.106 6.798 1.00 94.06 104 ASP A N 1
ATOM 813 C CA . ASP A 1 104 ? -15.115 8.387 7.947 1.00 94.06 104 ASP A CA 1
ATOM 814 C C . ASP A 1 104 ? -14.448 7.955 9.257 1.00 94.06 104 ASP A C 1
ATOM 816 O O . ASP A 1 104 ? -14.462 8.708 10.237 1.00 94.06 104 ASP A O 1
ATOM 820 N N . PHE A 1 105 ? -13.809 6.781 9.268 1.00 93.94 105 PHE A N 1
ATOM 821 C CA . PHE A 1 105 ? -13.040 6.294 10.406 1.00 93.94 105 PHE A CA 1
ATOM 822 C C . PHE A 1 105 ? -11.927 7.277 10.771 1.00 93.94 105 PHE A C 1
ATOM 824 O O . PHE A 1 105 ? -11.945 7.797 11.887 1.00 93.94 105 PHE A O 1
ATOM 831 N N . ILE A 1 106 ? -11.031 7.615 9.839 1.00 93.94 106 ILE A N 1
ATOM 832 C CA . ILE A 1 106 ? -9.917 8.546 10.079 1.00 93.94 106 ILE A CA 1
ATOM 833 C C . ILE A 1 106 ? -10.419 9.924 10.533 1.00 93.94 106 ILE A C 1
ATOM 835 O O . ILE A 1 106 ? -9.876 10.510 11.475 1.00 93.94 106 ILE A O 1
ATOM 839 N N . ASN A 1 107 ? -11.491 10.439 9.928 1.00 93.56 107 ASN A N 1
ATOM 840 C CA . ASN A 1 107 ? -12.076 11.723 10.312 1.00 93.56 107 ASN A CA 1
ATOM 841 C C . ASN A 1 107 ? -12.695 11.709 11.715 1.00 93.56 107 ASN A C 1
ATOM 843 O O . ASN A 1 107 ? -12.658 12.740 12.392 1.00 93.56 107 ASN A O 1
ATOM 847 N N . SER A 1 108 ? -13.213 10.563 12.168 1.00 93.06 108 SER A N 1
ATOM 848 C CA . SER A 1 108 ? -13.801 10.398 13.502 1.00 93.06 108 SER A CA 1
ATOM 849 C C . SER A 1 108 ? -12.772 10.337 14.639 1.00 93.06 108 SER A C 1
ATOM 851 O O . SER A 1 108 ? -13.130 10.579 15.794 1.00 93.06 108 SER A O 1
ATOM 853 N N . LEU A 1 109 ? -11.505 10.038 14.331 1.00 91.88 109 LEU A N 1
ATOM 854 C CA . LEU A 1 109 ? -10.433 9.938 15.320 1.00 91.88 109 LEU A CA 1
ATOM 855 C C . LEU A 1 109 ? -10.034 11.315 15.868 1.00 91.88 109 LEU A C 1
ATOM 857 O O . LEU A 1 109 ? -9.927 12.298 15.124 1.00 91.88 109 LEU A O 1
ATOM 861 N N . ALA A 1 110 ? -9.751 11.361 17.172 1.00 91.56 110 ALA A N 1
ATOM 862 C CA . ALA A 1 110 ? -9.066 12.488 17.800 1.00 91.56 110 ALA A CA 1
ATOM 863 C C . ALA A 1 110 ? -7.570 12.505 17.426 1.00 91.56 110 ALA A C 1
ATOM 865 O O . ALA A 1 110 ? -6.985 11.464 17.130 1.00 91.56 110 ALA A O 1
ATOM 866 N N . ASP A 1 111 ? -6.938 13.681 17.469 1.00 87.25 111 ASP A N 1
ATOM 867 C CA . ASP A 1 111 ? -5.536 13.859 17.050 1.00 87.25 111 ASP A CA 1
ATOM 868 C C . ASP A 1 111 ? -4.526 13.078 17.910 1.00 87.25 111 ASP A C 1
ATOM 870 O O . ASP A 1 111 ? -3.448 12.724 17.433 1.00 87.25 111 ASP A O 1
ATOM 874 N N . ASP A 1 112 ? -4.863 12.816 19.174 1.00 86.69 112 ASP A N 1
ATOM 875 C CA . ASP A 1 112 ? -4.058 12.073 20.147 1.00 86.69 112 ASP A CA 1
ATOM 876 C C . ASP A 1 112 ? -4.466 10.596 20.273 1.00 86.69 112 ASP A C 1
ATOM 878 O O . ASP A 1 112 ? -3.923 9.873 21.113 1.00 86.69 112 ASP A O 1
ATOM 882 N N . GLN A 1 113 ? -5.407 10.135 19.444 1.00 89.00 113 GLN A N 1
ATOM 883 C CA . GLN A 1 113 ? -5.851 8.750 19.447 1.00 89.00 113 GLN A CA 1
ATOM 884 C C . GLN A 1 113 ? -4.880 7.866 18.660 1.00 89.00 113 GLN A C 1
ATOM 886 O O . GLN A 1 113 ? -4.583 8.106 17.487 1.00 89.00 113 GLN A O 1
ATOM 891 N N . TYR A 1 114 ? -4.421 6.811 19.328 1.00 88.94 114 TYR A N 1
ATOM 892 C CA . TYR A 1 114 ? -3.566 5.783 18.754 1.00 88.94 114 TYR A CA 1
ATOM 893 C C . TYR A 1 114 ? -4.399 4.601 18.269 1.00 88.94 114 TYR A C 1
ATOM 895 O O . TYR A 1 114 ? -5.376 4.202 18.911 1.00 88.94 114 TYR A O 1
ATOM 903 N N . PHE A 1 115 ? -3.991 4.024 17.149 1.00 91.19 115 PHE A N 1
ATOM 904 C CA . PHE A 1 115 ? -4.610 2.832 16.592 1.00 91.19 115 PHE A CA 1
ATOM 905 C C . PHE A 1 115 ? -3.584 1.994 15.835 1.00 91.19 115 PHE A C 1
ATOM 907 O O . PHE A 1 115 ? -2.490 2.463 15.520 1.00 91.19 115 PHE A O 1
ATOM 914 N N . TYR A 1 116 ? -3.956 0.748 15.569 1.00 91.06 116 TYR A N 1
ATOM 915 C CA . TYR A 1 116 ? -3.126 -0.230 14.882 1.00 91.06 116 TYR A CA 1
ATOM 916 C C . TYR A 1 116 ? -3.833 -0.690 13.623 1.00 91.06 116 TYR A C 1
ATOM 918 O O . TYR A 1 116 ? -5.033 -0.955 13.671 1.00 91.06 116 TYR A O 1
ATOM 926 N N . ILE A 1 117 ? -3.096 -0.836 12.530 1.00 91.44 117 ILE A N 1
ATOM 927 C CA . ILE A 1 117 ? -3.557 -1.587 11.362 1.00 91.44 117 ILE A CA 1
ATOM 928 C C . ILE A 1 117 ? -3.166 -3.061 11.521 1.00 91.44 117 ILE A C 1
ATOM 930 O O . ILE A 1 117 ? -2.075 -3.386 11.995 1.00 91.44 117 ILE A O 1
ATOM 934 N N . TYR A 1 118 ? -4.070 -3.967 11.163 1.00 91.44 118 TYR A N 1
ATOM 935 C CA . TYR A 1 118 ? -3.806 -5.398 11.175 1.00 91.44 118 TYR A CA 1
ATOM 936 C C . TYR A 1 118 ? -3.234 -5.833 9.832 1.00 91.44 118 TYR A C 1
ATOM 938 O O . TYR A 1 118 ? -3.930 -5.813 8.818 1.00 91.44 118 TYR A O 1
ATOM 946 N N . PHE A 1 119 ? -1.969 -6.236 9.844 1.00 93.81 119 PHE A N 1
ATOM 947 C CA . PHE A 1 119 ? -1.302 -6.798 8.679 1.00 93.81 119 PHE A CA 1
ATOM 948 C C . PHE A 1 119 ? -1.499 -8.322 8.584 1.00 93.81 119 PHE A C 1
ATOM 950 O O . PHE A 1 119 ? -1.670 -8.988 9.610 1.00 93.81 119 PHE A O 1
ATOM 957 N N . PRO A 1 120 ? -1.407 -8.898 7.372 1.00 96.06 120 PRO A N 1
ATOM 958 C CA . PRO A 1 120 ? -1.151 -8.205 6.110 1.00 96.06 120 PRO A CA 1
ATOM 959 C C . PRO A 1 120 ? -2.384 -7.485 5.550 1.00 96.06 120 PRO A C 1
ATOM 961 O O . PRO A 1 120 ? -3.515 -7.903 5.792 1.00 96.06 120 PRO A O 1
ATOM 964 N N . ILE A 1 121 ? -2.147 -6.437 4.758 1.00 95.88 121 ILE A N 1
ATOM 965 C CA . ILE A 1 121 ? -3.165 -5.822 3.891 1.00 95.88 121 ILE A CA 1
ATOM 966 C C . ILE A 1 121 ? -2.798 -6.042 2.424 1.00 95.88 121 ILE A C 1
ATOM 968 O O . ILE A 1 121 ? -1.685 -6.472 2.119 1.00 95.88 121 ILE A O 1
ATOM 972 N N . ILE A 1 122 ? -3.735 -5.780 1.516 1.00 96.06 122 ILE A N 1
ATOM 973 C CA . ILE A 1 122 ? -3.542 -6.015 0.085 1.00 96.06 122 ILE A CA 1
ATOM 974 C C . ILE A 1 122 ? -3.845 -4.727 -0.676 1.00 96.06 122 ILE A C 1
ATOM 976 O O . ILE A 1 122 ? -4.894 -4.118 -0.467 1.00 96.06 122 ILE A O 1
ATOM 980 N N . LEU A 1 123 ? -2.925 -4.344 -1.556 1.00 95.50 123 LEU A N 1
ATOM 981 C CA . LEU A 1 123 ? -3.131 -3.314 -2.567 1.00 95.50 123 LEU A CA 1
ATOM 982 C C . LEU A 1 123 ? -3.441 -3.980 -3.907 1.00 95.50 123 LEU A C 1
ATOM 984 O O . LEU A 1 123 ? -2.892 -5.039 -4.213 1.00 95.50 123 LEU A O 1
ATOM 988 N N . LEU A 1 124 ? -4.318 -3.365 -4.683 1.00 91.44 124 LEU A N 1
ATOM 989 C CA . LEU A 1 124 ? -4.629 -3.721 -6.058 1.00 91.44 124 LEU A CA 1
ATOM 990 C C . LEU A 1 124 ? -3.964 -2.701 -6.968 1.00 91.44 124 LEU A C 1
ATOM 992 O O . LEU A 1 124 ? -3.935 -1.516 -6.647 1.00 91.44 124 LEU A O 1
ATOM 996 N N . ASP A 1 125 ? -3.406 -3.149 -8.082 1.00 85.69 125 ASP A N 1
ATOM 997 C CA . ASP A 1 125 ? -3.058 -2.239 -9.169 1.00 85.69 125 ASP A CA 1
ATOM 998 C C . ASP A 1 125 ? -4.216 -2.087 -10.165 1.00 85.69 125 ASP A C 1
ATOM 1000 O O . ASP A 1 125 ? -5.299 -2.644 -9.975 1.00 85.69 125 ASP A O 1
ATOM 1004 N N . VAL A 1 126 ? -3.990 -1.333 -11.242 1.00 79.00 126 VAL A N 1
ATOM 1005 C CA . VAL A 1 126 ? -5.012 -1.072 -12.272 1.00 79.00 126 VAL A CA 1
ATOM 1006 C C . VAL A 1 126 ? -5.496 -2.318 -13.012 1.00 79.00 126 VAL A C 1
ATOM 1008 O O . VAL A 1 126 ? -6.583 -2.305 -13.587 1.00 79.00 126 VAL A O 1
ATOM 1011 N N . ASP A 1 127 ? -4.705 -3.392 -13.008 1.00 81.50 127 ASP A N 1
ATOM 1012 C CA . ASP A 1 127 ? -5.085 -4.670 -13.603 1.00 81.50 127 ASP A CA 1
ATOM 1013 C C . ASP A 1 127 ? -5.818 -5.565 -12.584 1.00 81.50 127 ASP A C 1
ATOM 1015 O O . ASP A 1 127 ? -6.293 -6.651 -12.929 1.00 81.50 127 ASP A O 1
ATOM 1019 N N . GLY A 1 128 ? -5.943 -5.110 -11.332 1.00 84.00 128 GLY A N 1
ATOM 1020 C CA . GLY A 1 128 ? -6.491 -5.862 -10.210 1.00 84.00 128 GLY A CA 1
ATOM 1021 C C . GLY A 1 128 ? -5.510 -6.875 -9.617 1.00 84.00 128 GLY A C 1
ATOM 1022 O O . GLY A 1 128 ? -5.938 -7.754 -8.864 1.00 84.00 128 GLY A O 1
ATOM 1023 N N . GLU A 1 129 ? -4.219 -6.791 -9.949 1.00 88.75 129 GLU A N 1
ATOM 1024 C CA . GLU A 1 129 ? -3.195 -7.677 -9.398 1.00 88.75 129 GLU A CA 1
ATOM 1025 C C . GLU A 1 129 ? -2.868 -7.297 -7.949 1.00 88.75 129 GLU A C 1
ATOM 1027 O O . GLU A 1 129 ? -2.791 -6.125 -7.575 1.00 88.75 129 GLU A O 1
ATOM 1032 N N . GLU A 1 130 ? -2.675 -8.316 -7.113 1.00 94.00 130 GLU A N 1
ATOM 1033 C CA . GLU A 1 130 ? -2.553 -8.152 -5.665 1.00 94.00 130 GLU A CA 1
ATOM 1034 C C . GLU A 1 130 ? -1.093 -7.976 -5.225 1.00 94.00 130 GLU A C 1
ATOM 1036 O O . GLU A 1 130 ? -0.237 -8.824 -5.480 1.00 94.00 130 GLU A O 1
ATOM 1041 N N . THR A 1 131 ? -0.825 -6.919 -4.459 1.00 94.88 131 THR A N 1
ATOM 1042 C CA . THR A 1 131 ? 0.424 -6.722 -3.712 1.00 94.88 131 THR A CA 1
ATOM 1043 C C . THR A 1 131 ? 0.149 -6.864 -2.218 1.00 94.88 131 THR A C 1
ATOM 1045 O O . THR A 1 131 ? -0.635 -6.108 -1.646 1.00 94.88 131 THR A O 1
ATOM 1048 N N . ILE A 1 132 ? 0.780 -7.849 -1.573 1.00 96.25 132 ILE A N 1
ATOM 1049 C CA . ILE A 1 132 ? 0.621 -8.115 -0.136 1.00 96.25 132 ILE A CA 1
ATOM 1050 C C . ILE A 1 132 ? 1.620 -7.267 0.651 1.00 96.25 132 ILE A C 1
ATOM 1052 O O . ILE A 1 132 ? 2.818 -7.329 0.388 1.00 96.25 132 ILE A O 1
ATOM 1056 N N . ILE A 1 133 ? 1.124 -6.543 1.651 1.00 96.06 133 ILE A N 1
ATOM 1057 C CA . ILE A 1 133 ? 1.892 -5.644 2.514 1.00 96.06 133 ILE A CA 1
ATOM 1058 C C . ILE A 1 133 ? 1.899 -6.192 3.941 1.00 96.06 133 ILE A C 1
ATOM 1060 O O . ILE A 1 133 ? 0.830 -6.427 4.509 1.00 96.06 133 ILE A O 1
ATOM 1064 N N . TYR A 1 134 ? 3.075 -6.379 4.543 1.00 94.25 134 TYR A N 1
ATOM 1065 C CA . TYR A 1 134 ? 3.232 -7.036 5.848 1.00 94.25 134 TYR A CA 1
ATOM 1066 C C . TYR A 1 134 ? 3.475 -6.091 7.028 1.00 94.25 134 TYR A C 1
ATOM 1068 O O . TYR A 1 134 ? 3.357 -6.525 8.174 1.00 94.25 134 TYR A O 1
ATOM 1076 N N . ASN A 1 135 ? 3.839 -4.831 6.787 1.00 93.69 135 ASN A N 1
ATOM 1077 C CA . ASN A 1 135 ? 4.145 -3.864 7.844 1.00 93.69 135 ASN A CA 1
ATOM 1078 C C . ASN A 1 135 ? 3.993 -2.407 7.358 1.00 93.69 135 ASN A C 1
ATOM 1080 O O . ASN A 1 135 ? 3.786 -2.149 6.171 1.00 93.69 135 ASN A O 1
ATOM 1084 N N . LEU A 1 136 ? 4.091 -1.442 8.283 1.00 93.88 136 LEU A N 1
ATOM 1085 C CA . LEU A 1 136 ? 3.949 -0.014 7.965 1.00 93.88 136 LEU A CA 1
ATOM 1086 C C . LEU A 1 136 ? 5.053 0.524 7.046 1.00 93.88 136 LEU A C 1
ATOM 1088 O O . LEU A 1 136 ? 4.793 1.466 6.301 1.00 93.88 136 LEU A O 1
ATOM 1092 N N . GLU A 1 137 ? 6.267 -0.027 7.104 1.00 93.75 137 GLU A N 1
ATOM 1093 C CA . GLU A 1 137 ? 7.384 0.423 6.264 1.00 93.75 137 GLU A CA 1
ATOM 1094 C C . GLU A 1 137 ? 7.137 0.058 4.796 1.00 93.75 137 GLU A C 1
ATOM 1096 O O . GLU A 1 137 ? 7.215 0.928 3.928 1.00 93.75 137 GLU A O 1
ATOM 1101 N N . GLU A 1 138 ? 6.737 -1.191 4.549 1.00 95.00 138 GLU A N 1
ATOM 1102 C CA . GLU A 1 138 ? 6.285 -1.681 3.245 1.00 95.00 138 GLU A CA 1
ATOM 1103 C C . GLU A 1 138 ? 5.100 -0.871 2.724 1.00 95.00 138 GLU A C 1
ATOM 1105 O O . GLU A 1 138 ? 5.112 -0.446 1.569 1.00 95.00 138 GLU A O 1
ATOM 1110 N N . LEU A 1 139 ? 4.098 -0.618 3.576 1.00 96.06 139 LEU A N 1
ATOM 1111 C CA . LEU A 1 139 ? 2.925 0.166 3.197 1.00 96.06 139 LEU A CA 1
ATOM 1112 C C . LEU A 1 139 ? 3.333 1.569 2.762 1.00 96.06 139 LEU A C 1
ATOM 1114 O O . LEU A 1 139 ? 3.026 1.988 1.651 1.00 96.06 139 LEU A O 1
ATOM 1118 N N . LYS A 1 140 ? 4.064 2.281 3.626 1.00 95.25 140 LYS A N 1
ATOM 1119 C CA . LYS A 1 140 ? 4.536 3.637 3.352 1.00 95.25 140 LYS A CA 1
ATOM 1120 C C . LYS A 1 140 ? 5.303 3.683 2.037 1.00 95.25 140 LYS A C 1
ATOM 1122 O O . LYS A 1 140 ? 5.017 4.513 1.184 1.00 95.25 140 LYS A O 1
ATOM 1127 N N . GLY A 1 141 ? 6.295 2.812 1.906 1.00 94.50 141 GLY A N 1
ATOM 1128 C CA . GLY A 1 141 ? 7.179 2.794 0.759 1.00 94.50 141 GLY A CA 1
ATOM 1129 C C . GLY A 1 141 ? 6.443 2.499 -0.542 1.00 94.50 141 GLY A C 1
ATOM 1130 O O . GLY A 1 141 ? 6.653 3.194 -1.531 1.00 94.50 141 GLY A O 1
ATOM 1131 N N . THR A 1 142 ? 5.532 1.529 -0.516 1.00 95.44 142 THR A N 1
ATOM 1132 C CA . THR A 1 142 ? 4.699 1.184 -1.672 1.00 95.44 142 THR A CA 1
ATOM 1133 C C . THR A 1 142 ? 3.811 2.351 -2.093 1.00 95.44 142 THR A C 1
ATOM 1135 O O . THR A 1 142 ? 3.789 2.695 -3.270 1.00 95.44 142 THR A O 1
ATOM 1138 N N . LEU A 1 143 ? 3.136 3.007 -1.141 1.00 94.25 143 LEU A N 1
ATOM 1139 C CA . LEU A 1 143 ? 2.275 4.155 -1.438 1.00 94.25 143 LEU A CA 1
ATOM 1140 C C . LEU A 1 143 ? 3.060 5.347 -1.998 1.00 94.25 143 LEU A C 1
ATOM 1142 O O . LEU A 1 143 ? 2.586 5.987 -2.929 1.00 94.25 143 LEU A O 1
ATOM 1146 N N . VAL A 1 144 ? 4.263 5.619 -1.476 1.00 92.94 144 VAL A N 1
ATOM 1147 C CA . VAL A 1 144 ? 5.133 6.689 -1.996 1.00 92.94 144 VAL A CA 1
ATOM 1148 C C . VAL A 1 144 ? 5.483 6.444 -3.462 1.00 92.94 144 VAL A C 1
ATOM 1150 O O . VAL A 1 144 ? 5.299 7.344 -4.271 1.00 92.94 144 VAL A O 1
ATOM 1153 N N . TYR A 1 145 ? 5.949 5.243 -3.819 1.00 91.50 145 TYR A N 1
ATOM 1154 C CA . TYR A 1 145 ? 6.289 4.942 -5.214 1.00 91.50 145 TYR A CA 1
ATOM 1155 C C . TYR A 1 145 ? 5.059 4.908 -6.125 1.00 91.50 145 TYR A C 1
ATOM 1157 O O . TYR A 1 145 ? 5.144 5.348 -7.267 1.00 91.50 145 TYR A O 1
ATOM 1165 N N . ALA A 1 146 ? 3.923 4.403 -5.636 1.00 90.06 146 ALA A N 1
ATOM 1166 C CA . ALA A 1 146 ? 2.692 4.367 -6.413 1.00 90.06 146 ALA A CA 1
ATOM 1167 C C . ALA A 1 146 ? 2.193 5.780 -6.746 1.00 90.06 146 ALA A C 1
ATOM 1169 O O . ALA A 1 146 ? 1.944 6.059 -7.913 1.00 90.06 146 ALA A O 1
ATOM 1170 N N . LEU A 1 147 ? 2.098 6.670 -5.752 1.00 88.12 147 LEU A N 1
ATOM 1171 C CA . LEU A 1 147 ? 1.662 8.058 -5.943 1.00 88.12 147 LEU A CA 1
ATOM 1172 C C . LEU A 1 147 ? 2.656 8.855 -6.794 1.00 88.12 147 LEU A C 1
ATOM 1174 O O . LEU A 1 147 ? 2.252 9.526 -7.739 1.00 88.12 147 LEU A O 1
ATOM 1178 N N . ASP A 1 148 ? 3.955 8.717 -6.518 1.00 86.88 148 ASP A N 1
ATOM 1179 C CA . ASP A 1 148 ? 4.993 9.413 -7.279 1.00 86.88 148 ASP A CA 1
ATOM 1180 C C . ASP A 1 148 ? 4.995 8.977 -8.745 1.00 86.88 148 ASP A C 1
ATOM 1182 O O . ASP A 1 148 ? 5.085 9.831 -9.613 1.00 86.88 148 ASP A O 1
ATOM 1186 N N . ALA A 1 149 ? 4.817 7.689 -9.057 1.00 83.69 149 ALA A N 1
ATOM 1187 C CA . ALA A 1 149 ? 4.647 7.249 -10.441 1.00 83.69 149 ALA A CA 1
ATOM 1188 C C . ALA A 1 149 ? 3.312 7.738 -11.047 1.00 83.69 149 ALA A C 1
ATOM 1190 O O . ALA A 1 149 ? 3.274 8.157 -12.200 1.00 83.69 149 ALA A O 1
ATOM 1191 N N . CYS A 1 150 ? 2.211 7.760 -10.287 1.00 81.06 150 CYS A N 1
ATOM 1192 C CA . CYS A 1 150 ? 0.920 8.244 -10.795 1.00 81.06 150 CYS A CA 1
ATOM 1193 C C . CYS A 1 150 ? 0.943 9.685 -11.297 1.00 81.06 150 CYS A C 1
ATOM 1195 O O . CYS A 1 150 ? 0.350 9.979 -12.336 1.00 81.06 150 CYS A O 1
ATOM 1197 N N . ASP A 1 151 ? 1.578 10.582 -10.548 1.00 79.75 151 ASP A N 1
ATOM 1198 C CA . ASP A 1 151 ? 1.599 12.018 -10.858 1.00 79.75 151 ASP A CA 1
ATOM 1199 C C . ASP A 1 151 ? 2.458 12.341 -12.084 1.00 79.75 151 ASP A C 1
ATOM 1201 O O . ASP A 1 151 ? 2.376 13.411 -12.684 1.00 79.75 151 ASP A O 1
ATOM 1205 N N . ASN A 1 152 ? 3.277 11.373 -12.460 1.00 70.69 152 ASN A N 1
ATOM 1206 C CA . ASN A 1 152 ? 4.371 11.472 -13.393 1.00 70.69 152 ASN A CA 1
ATOM 1207 C C . ASN A 1 152 ? 4.104 10.609 -14.637 1.00 70.69 152 ASN A C 1
ATOM 1209 O O . ASN A 1 152 ? 5.039 10.218 -15.333 1.00 70.69 152 ASN A O 1
ATOM 1213 N N . VAL A 1 153 ? 2.854 10.243 -14.919 1.00 67.38 153 VAL A N 1
ATOM 1214 C CA . VAL A 1 153 ? 2.506 9.560 -16.171 1.00 67.38 153 VAL A CA 1
ATOM 1215 C C . VAL A 1 153 ? 2.560 10.582 -17.314 1.00 67.38 153 VAL A C 1
ATOM 1217 O O . VAL A 1 153 ? 1.866 11.601 -17.223 1.00 67.38 153 VAL A O 1
ATOM 1220 N N . PRO A 1 154 ? 3.354 10.343 -18.380 1.00 60.94 154 PRO A N 1
ATOM 1221 C CA . PRO A 1 154 ? 3.375 11.210 -19.550 1.00 60.94 154 PRO A CA 1
ATOM 1222 C C . PRO A 1 154 ? 1.953 11.384 -20.081 1.00 60.94 154 PRO A C 1
ATOM 1224 O O . PRO A 1 154 ? 1.242 10.405 -20.319 1.00 60.94 154 PRO A O 1
ATOM 1227 N N . GLN A 1 155 ? 1.516 12.632 -20.224 1.00 57.81 155 GLN A N 1
ATOM 1228 C CA . GLN A 1 155 ? 0.252 12.927 -20.885 1.00 57.81 155 GLN A CA 1
ATOM 1229 C C . GLN A 1 155 ? 0.469 12.641 -22.370 1.00 57.81 155 GLN A C 1
ATOM 1231 O O . GLN A 1 155 ? 1.191 13.384 -23.034 1.00 57.81 155 GLN A O 1
ATOM 1236 N N . ASN A 1 156 ? -0.114 11.558 -22.886 1.00 50.31 156 ASN A N 1
ATOM 1237 C CA . ASN A 1 156 ? -0.197 11.357 -24.328 1.00 50.31 156 ASN A CA 1
ATOM 1238 C C . ASN A 1 156 ? -1.126 12.451 -24.875 1.00 50.31 156 ASN A C 1
ATOM 1240 O O . ASN A 1 156 ? -2.345 12.288 -24.883 1.00 50.31 156 ASN A O 1
ATOM 1244 N N . ASP A 1 157 ? -0.558 13.592 -25.265 1.00 45.66 157 ASP A N 1
ATOM 1245 C CA . ASP A 1 157 ? -1.232 14.618 -26.063 1.00 45.66 157 ASP A CA 1
ATOM 1246 C C . ASP A 1 157 ? -1.334 14.111 -27.507 1.00 45.66 157 ASP A C 1
ATOM 1248 O O . ASP A 1 157 ? -0.751 14.669 -28.434 1.00 45.66 157 ASP A O 1
ATOM 1252 N N . ASP A 1 158 ? -2.062 13.008 -27.693 1.00 48.88 158 ASP A N 1
ATOM 1253 C CA . ASP A 1 158 ? -2.583 12.634 -29.003 1.00 48.88 158 ASP A CA 1
ATOM 1254 C C . ASP A 1 158 ? -3.790 13.542 -29.271 1.00 48.88 158 ASP A C 1
ATOM 1256 O O . ASP A 1 158 ? -4.955 13.138 -29.220 1.00 48.88 158 ASP A O 1
ATOM 1260 N N . GLY A 1 159 ? -3.495 14.825 -29.479 1.00 41.25 159 GLY A N 1
ATOM 1261 C CA . GLY A 1 159 ? -4.429 15.785 -30.031 1.00 41.25 159 GLY A CA 1
ATOM 1262 C C . GLY A 1 159 ? -4.832 15.332 -31.429 1.00 41.25 159 GLY A C 1
ATOM 1263 O O . GLY A 1 159 ? -4.087 15.533 -32.386 1.00 41.25 159 GLY A O 1
ATOM 1264 N N . ASP A 1 160 ? -6.015 14.723 -31.519 1.00 48.31 160 ASP A N 1
ATOM 1265 C CA . ASP A 1 160 ? -6.750 14.481 -32.760 1.00 48.31 160 ASP A CA 1
ATOM 1266 C C . ASP A 1 160 ? -6.730 15.739 -33.655 1.00 48.31 160 ASP A C 1
ATOM 1268 O O . ASP A 1 160 ? -7.253 16.796 -33.293 1.00 48.31 160 ASP A O 1
ATOM 1272 N N . ASP A 1 161 ? -6.134 15.577 -34.836 1.00 50.81 161 ASP A N 1
ATOM 1273 C CA . ASP A 1 161 ? -6.601 16.047 -36.141 1.00 50.81 161 ASP A CA 1
ATOM 1274 C C . ASP A 1 161 ? -7.332 17.404 -36.203 1.00 50.81 161 ASP A C 1
ATOM 1276 O O . ASP A 1 161 ? -8.562 17.476 -36.250 1.00 50.81 161 ASP A O 1
ATOM 1280 N N . ASP A 1 162 ? -6.564 18.477 -36.416 1.00 48.19 162 ASP A N 1
ATOM 1281 C CA . ASP A 1 162 ? -7.009 19.577 -37.279 1.00 48.19 162 ASP A CA 1
ATOM 1282 C C . ASP A 1 162 ? -6.230 19.515 -38.603 1.00 48.19 162 ASP A C 1
ATOM 1284 O O . ASP A 1 162 ? -5.149 20.093 -38.764 1.00 48.19 162 ASP A O 1
ATOM 1288 N N . ASP A 1 163 ? -6.827 18.795 -39.557 1.00 51.62 163 ASP A N 1
ATOM 1289 C CA . ASP A 1 163 ? -6.559 18.833 -40.994 1.00 51.62 163 ASP A CA 1
ATOM 1290 C C . ASP A 1 163 ? -6.147 20.242 -41.466 1.00 51.62 163 ASP A C 1
ATOM 1292 O O . ASP A 1 163 ? -6.977 21.142 -41.629 1.00 51.62 163 ASP A O 1
ATOM 1296 N N . ASN A 1 164 ? -4.867 20.418 -41.790 1.00 45.00 164 ASN A N 1
ATOM 1297 C CA . ASN A 1 164 ? -4.454 21.354 -42.830 1.00 45.00 164 ASN A CA 1
ATOM 1298 C C . ASN A 1 164 ? -3.506 20.645 -43.796 1.00 45.00 164 ASN A C 1
ATOM 1300 O O . ASN A 1 164 ? -2.286 20.655 -43.652 1.00 45.00 164 ASN A O 1
ATOM 1304 N N . ASP A 1 165 ? -4.146 20.042 -44.793 1.00 54.41 165 ASP A N 1
ATOM 1305 C CA . ASP A 1 165 ? -3.660 19.812 -46.149 1.00 54.41 165 ASP A CA 1
ATOM 1306 C C . ASP A 1 165 ? -2.766 20.967 -46.649 1.00 54.41 165 ASP A C 1
ATOM 1308 O O . ASP A 1 165 ? -3.261 22.031 -47.026 1.00 54.41 165 ASP A O 1
ATOM 1312 N N . ASP A 1 166 ? -1.447 20.759 -46.667 1.00 46.81 166 ASP A N 1
ATOM 1313 C CA . ASP A 1 166 ? -0.583 21.272 -47.736 1.00 46.81 166 ASP A CA 1
ATOM 1314 C C . ASP A 1 166 ? 0.654 20.374 -47.864 1.00 46.81 166 ASP A C 1
ATOM 1316 O O . ASP A 1 166 ? 1.494 20.276 -46.967 1.00 46.81 166 ASP A O 1
ATOM 1320 N N . GLY A 1 167 ? 0.699 19.629 -48.966 1.00 49.84 167 GLY A N 1
ATOM 1321 C CA . GLY A 1 167 ? 1.575 18.482 -49.131 1.00 49.84 167 GLY A CA 1
ATOM 1322 C C . GLY A 1 167 ? 3.044 18.805 -49.382 1.00 49.84 167 GLY A C 1
ATOM 1323 O O . GLY A 1 167 ? 3.415 19.893 -49.816 1.00 49.84 167 GLY A O 1
ATOM 1324 N N . SER A 1 168 ? 3.878 17.782 -49.208 1.00 44.16 168 SER A N 1
ATOM 1325 C CA . SER A 1 168 ? 4.981 17.428 -50.109 1.00 44.16 168 SER A CA 1
ATOM 1326 C C . SER A 1 168 ? 5.503 16.041 -49.736 1.00 44.16 168 SER A C 1
ATOM 1328 O O . SER A 1 168 ? 5.792 15.771 -48.575 1.00 44.16 168 SER A O 1
ATOM 1330 N N . ASP A 1 169 ? 5.588 15.183 -50.749 1.00 50.06 169 ASP A N 1
ATOM 1331 C CA . ASP A 1 169 ? 6.208 13.861 -50.717 1.00 50.06 169 ASP A CA 1
ATOM 1332 C C . ASP A 1 169 ? 7.655 13.916 -50.195 1.00 50.06 169 ASP A C 1
ATOM 1334 O O . ASP A 1 169 ? 8.414 14.777 -50.633 1.00 50.06 169 ASP A O 1
ATOM 1338 N N . ASP A 1 170 ? 8.057 12.954 -49.358 1.00 45.22 170 ASP A N 1
ATOM 1339 C CA . ASP A 1 170 ? 9.282 12.168 -49.564 1.00 45.22 170 ASP A CA 1
ATOM 1340 C C . ASP A 1 170 ? 9.331 10.953 -48.616 1.00 45.22 170 ASP A C 1
ATOM 1342 O O . ASP A 1 170 ? 8.968 11.016 -47.446 1.00 45.22 170 ASP A O 1
ATOM 1346 N N . ASN A 1 171 ? 9.750 9.819 -49.179 1.00 48.56 171 ASN A N 1
ATOM 1347 C CA . ASN A 1 171 ? 9.889 8.522 -48.519 1.00 48.56 171 ASN A CA 1
ATOM 1348 C C . ASN A 1 171 ? 11.092 8.519 -47.558 1.00 48.56 171 ASN A C 1
ATOM 1350 O O . ASN A 1 171 ? 12.195 8.816 -48.018 1.00 48.56 171 ASN A O 1
ATOM 1354 N N . ASP A 1 172 ? 10.931 8.046 -46.318 1.00 40.41 172 ASP A N 1
ATOM 1355 C CA . ASP A 1 172 ? 12.018 7.359 -45.608 1.00 40.41 172 ASP A CA 1
ATOM 1356 C C . ASP A 1 172 ? 11.496 6.325 -44.596 1.00 40.41 172 ASP A C 1
ATOM 1358 O O . ASP A 1 172 ? 10.352 6.370 -44.149 1.00 40.41 172 ASP A O 1
ATOM 1362 N N . ASP A 1 173 ? 12.356 5.342 -44.381 1.00 41.97 173 ASP A N 1
ATOM 1363 C CA . ASP A 1 173 ? 12.190 4.003 -43.833 1.00 41.97 173 ASP A CA 1
ATOM 1364 C C . ASP A 1 173 ? 12.087 3.980 -42.294 1.00 41.97 173 ASP A C 1
ATOM 1366 O O . ASP A 1 173 ? 12.368 4.964 -41.614 1.00 41.97 173 ASP A O 1
ATOM 1370 N N . GLY A 1 174 ? 11.670 2.830 -41.762 1.00 44.00 174 GLY A N 1
ATOM 1371 C CA . GLY A 1 174 ? 11.222 2.649 -40.381 1.00 44.00 174 GLY A CA 1
ATOM 1372 C C . GLY A 1 174 ? 12.207 3.007 -39.259 1.00 44.00 174 GLY A C 1
ATOM 1373 O O . GLY A 1 174 ? 13.411 2.784 -39.363 1.00 44.00 174 GLY A O 1
ATOM 1374 N N . SER A 1 175 ? 11.622 3.445 -38.144 1.00 40.41 175 SER A N 1
ATOM 1375 C CA . SER A 1 175 ? 11.949 3.035 -36.773 1.00 40.41 175 SER A CA 1
ATOM 1376 C C . SER A 1 175 ? 10.886 3.640 -35.853 1.00 40.41 175 SER A C 1
ATOM 1378 O O . SER A 1 175 ? 10.900 4.843 -35.611 1.00 40.41 175 SER A O 1
ATOM 1380 N N . ASP A 1 176 ? 9.952 2.809 -35.382 1.00 44.66 176 ASP A N 1
ATOM 1381 C CA . ASP A 1 176 ? 9.083 3.136 -34.246 1.00 44.66 176 ASP A CA 1
ATOM 1382 C C . ASP A 1 176 ? 9.947 3.088 -32.975 1.00 44.66 176 ASP A C 1
ATOM 1384 O O . ASP A 1 176 ? 9.902 2.128 -32.207 1.00 44.66 176 ASP A O 1
ATOM 1388 N N . ASP A 1 177 ? 10.801 4.092 -32.806 1.00 45.31 177 ASP A N 1
ATOM 1389 C CA . ASP A 1 177 ? 11.420 4.410 -31.528 1.00 45.31 177 ASP A CA 1
ATOM 1390 C C . ASP A 1 177 ? 10.642 5.613 -30.980 1.00 45.31 177 ASP A C 1
ATOM 1392 O O . ASP A 1 177 ? 11.058 6.764 -31.128 1.00 45.31 177 ASP A O 1
ATOM 1396 N N . ASP A 1 178 ? 9.473 5.339 -30.385 1.00 44.66 178 ASP A N 1
ATOM 1397 C CA . ASP A 1 178 ? 8.764 6.279 -29.503 1.00 44.66 178 ASP A CA 1
ATOM 1398 C C . ASP A 1 178 ? 9.586 6.458 -28.211 1.00 44.66 178 ASP A C 1
ATOM 1400 O O . ASP A 1 178 ? 9.160 6.129 -27.102 1.00 44.66 178 ASP A O 1
ATOM 1404 N N . ASP A 1 179 ? 10.804 6.979 -28.352 1.00 50.25 179 ASP A N 1
ATOM 1405 C CA . ASP A 1 179 ? 11.540 7.610 -27.268 1.00 50.25 179 ASP A CA 1
ATOM 1406 C C . ASP A 1 179 ? 10.905 8.987 -27.052 1.00 50.25 179 ASP A C 1
ATOM 1408 O O . ASP A 1 179 ? 11.408 10.032 -27.473 1.00 50.25 179 ASP A O 1
ATOM 1412 N N . SER A 1 180 ? 9.776 8.984 -26.342 1.00 49.19 180 SER A N 1
ATOM 1413 C CA . SER A 1 180 ? 9.292 10.138 -25.584 1.00 49.19 180 SER A CA 1
ATOM 1414 C C . SER A 1 180 ? 10.252 10.409 -24.408 1.00 49.19 180 SER A C 1
ATOM 1416 O O . SER A 1 180 ? 9.878 10.405 -23.234 1.00 49.19 180 SER A O 1
ATOM 1418 N N . ASP A 1 181 ? 11.524 10.635 -24.722 1.00 53.28 181 ASP A N 1
ATOM 1419 C CA . ASP A 1 181 ? 12.507 11.208 -23.822 1.00 53.28 181 ASP A CA 1
ATOM 1420 C C . ASP A 1 181 ? 12.289 12.723 -23.832 1.00 53.28 181 ASP A C 1
ATOM 1422 O O . ASP A 1 181 ? 12.697 13.408 -24.772 1.00 53.28 181 ASP A O 1
ATOM 1426 N N . ASN A 1 182 ? 11.634 13.242 -22.789 1.00 48.94 182 ASN A N 1
ATOM 1427 C CA . ASN A 1 182 ? 12.106 14.389 -22.003 1.00 48.94 182 ASN A CA 1
ATOM 1428 C C . ASN A 1 182 ? 10.988 14.929 -21.100 1.00 48.94 182 ASN A C 1
ATOM 1430 O O . ASN A 1 182 ? 10.445 15.998 -21.357 1.00 48.94 182 ASN A O 1
ATOM 1434 N N . ASP A 1 183 ? 10.732 14.244 -19.991 1.00 44.66 183 ASP A N 1
ATOM 1435 C CA . ASP A 1 183 ? 10.221 14.892 -18.787 1.00 44.66 183 ASP A CA 1
ATOM 1436 C C . ASP A 1 183 ? 11.101 14.454 -17.621 1.00 44.66 183 ASP A C 1
ATOM 1438 O O . ASP A 1 183 ? 11.572 13.322 -17.597 1.00 44.66 183 ASP A O 1
ATOM 1442 N N . GLY A 1 184 ? 11.422 15.377 -16.711 1.00 51.09 184 GLY A N 1
ATOM 1443 C CA . GLY A 1 184 ? 12.412 15.232 -15.631 1.00 51.09 184 GLY A CA 1
ATOM 1444 C C . GLY A 1 184 ? 12.025 14.230 -14.542 1.00 51.09 184 GLY A C 1
ATOM 1445 O O . GLY A 1 184 ? 12.019 14.564 -13.360 1.00 51.09 184 GLY A O 1
ATOM 1446 N N . ASN A 1 185 ? 11.698 13.018 -14.952 1.00 59.16 185 ASN A N 1
ATOM 1447 C CA . ASN A 1 185 ? 10.913 12.060 -14.229 1.00 59.16 185 ASN A CA 1
ATOM 1448 C C . ASN A 1 185 ? 11.660 10.724 -14.185 1.00 59.16 185 ASN A C 1
ATOM 1450 O O . ASN A 1 185 ? 12.183 10.250 -15.190 1.00 59.16 185 ASN A O 1
ATOM 1454 N N . ASN A 1 186 ? 11.770 10.142 -12.993 1.00 76.81 186 ASN A N 1
ATOM 1455 C CA . ASN A 1 186 ? 12.661 9.008 -12.733 1.00 76.81 186 ASN A CA 1
ATOM 1456 C C . ASN A 1 186 ? 12.066 7.652 -13.169 1.00 76.81 186 ASN A C 1
ATOM 1458 O O . ASN A 1 186 ? 12.659 6.604 -12.912 1.00 76.81 186 ASN A O 1
ATOM 1462 N N . TYR A 1 187 ? 10.885 7.655 -13.792 1.00 83.88 187 TYR A N 1
ATOM 1463 C CA . TYR A 1 187 ? 10.153 6.450 -14.169 1.00 83.88 187 TYR A CA 1
ATOM 1464 C C . TYR A 1 187 ? 10.157 6.241 -15.678 1.00 83.88 187 TYR A C 1
ATOM 1466 O O . TYR A 1 187 ? 9.710 7.090 -16.445 1.00 83.88 187 TYR A O 1
ATOM 1474 N N . ARG A 1 188 ? 10.609 5.055 -16.093 1.00 87.88 188 ARG A N 1
ATOM 1475 C CA . ARG A 1 188 ? 10.424 4.550 -17.455 1.00 87.88 188 ARG A CA 1
ATOM 1476 C C . ARG A 1 188 ? 9.267 3.567 -17.464 1.00 87.88 188 ARG A C 1
ATOM 1478 O O . ARG A 1 188 ? 9.397 2.464 -16.931 1.00 87.88 188 ARG A O 1
ATOM 1485 N N . TYR A 1 189 ? 8.143 3.974 -18.042 1.00 87.12 189 TYR A N 1
ATOM 1486 C CA . TYR A 1 189 ? 6.938 3.151 -18.099 1.00 87.12 189 TYR A CA 1
ATOM 1487 C C . TYR A 1 189 ? 7.056 2.055 -19.158 1.00 87.12 189 TYR A C 1
ATOM 1489 O O . TYR A 1 189 ? 7.695 2.225 -20.194 1.00 87.12 189 TYR A O 1
ATOM 1497 N N . CYS A 1 190 ? 6.456 0.905 -18.872 1.00 88.00 190 CYS A N 1
ATOM 1498 C CA . CYS A 1 190 ? 6.429 -0.258 -19.761 1.00 88.00 190 CYS A CA 1
ATOM 1499 C C . CYS A 1 190 ? 5.006 -0.648 -20.185 1.00 88.00 190 CYS A C 1
ATOM 1501 O O . CYS A 1 190 ? 4.813 -1.636 -20.897 1.00 88.00 190 CYS A O 1
ATOM 1503 N N . ASP A 1 191 ? 4.011 0.126 -19.757 1.00 81.94 191 ASP A N 1
ATOM 1504 C CA . ASP A 1 191 ? 2.621 0.033 -20.168 1.00 81.94 191 ASP A CA 1
ATOM 1505 C C . ASP A 1 191 ? 2.106 1.389 -20.671 1.00 81.94 191 ASP A C 1
ATOM 1507 O O . ASP A 1 191 ? 2.688 2.440 -20.417 1.00 81.94 191 ASP A O 1
ATOM 1511 N N . LYS A 1 192 ? 0.983 1.359 -21.392 1.00 72.94 192 LYS A N 1
ATOM 1512 C CA . LYS A 1 192 ? 0.379 2.566 -21.978 1.00 72.94 192 LYS A CA 1
ATOM 1513 C C . LYS A 1 192 ? -0.359 3.440 -20.964 1.00 72.94 192 LYS A C 1
ATOM 1515 O O . LYS A 1 192 ? -0.645 4.591 -21.264 1.00 72.94 192 LYS A O 1
ATOM 1520 N N . ASN A 1 193 ? -0.683 2.890 -19.795 1.00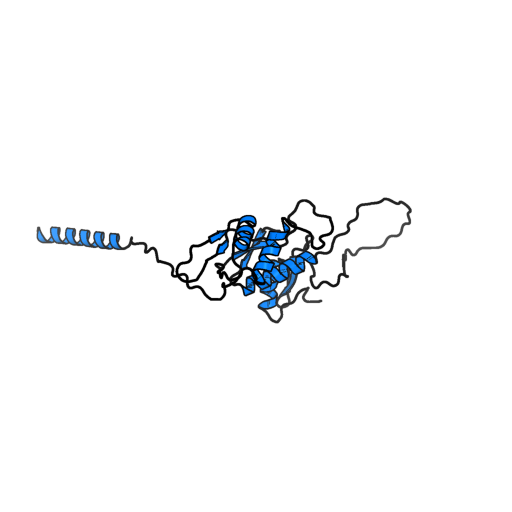 72.31 193 ASN A N 1
ATOM 1521 C CA . ASN A 1 193 ? -1.486 3.573 -18.786 1.00 72.31 193 ASN A CA 1
ATOM 1522 C C . ASN A 1 193 ? -0.611 4.277 -17.732 1.00 72.31 193 ASN A C 1
ATOM 1524 O O . ASN A 1 193 ? -1.150 4.945 -16.848 1.00 72.31 193 ASN A O 1
ATOM 1528 N N . GLY A 1 194 ? 0.717 4.107 -17.799 1.00 73.56 194 GLY A N 1
ATOM 1529 C CA . GLY A 1 194 ? 1.661 4.656 -16.828 1.00 73.56 194 GLY A CA 1
ATOM 1530 C C . GLY A 1 194 ? 1.568 4.005 -15.448 1.00 73.56 194 GLY A C 1
ATOM 1531 O O . GLY A 1 194 ? 1.776 4.652 -14.427 1.00 73.56 194 GLY A O 1
ATOM 1532 N N . LYS A 1 195 ? 1.185 2.729 -15.389 1.00 79.44 195 LYS A N 1
ATOM 1533 C CA . LYS A 1 195 ? 0.913 1.996 -14.141 1.00 79.44 195 LYS A CA 1
ATOM 1534 C C . LYS A 1 195 ? 1.905 0.862 -13.912 1.00 79.44 195 LYS A C 1
ATOM 1536 O O . LYS A 1 195 ? 1.891 0.222 -12.857 1.00 79.44 195 LYS A O 1
ATOM 1541 N N . LYS A 1 196 ? 2.791 0.623 -14.879 1.00 88.69 196 LYS A N 1
ATOM 1542 C CA . LYS A 1 196 ? 3.906 -0.312 -14.790 1.00 88.69 196 LYS A CA 1
ATOM 1543 C C . LYS A 1 196 ? 5.193 0.356 -15.232 1.00 88.69 196 LYS A C 1
ATOM 1545 O O . LYS A 1 196 ? 5.232 1.079 -16.224 1.00 88.69 196 LYS A O 1
ATOM 1550 N N . VAL A 1 197 ? 6.268 0.055 -14.520 1.00 91.12 197 VAL A N 1
ATOM 1551 C CA . VAL A 1 197 ? 7.588 0.634 -14.760 1.00 91.12 197 VAL A CA 1
ATOM 1552 C C . VAL A 1 197 ? 8.629 -0.447 -15.001 1.00 91.12 197 VAL A C 1
ATOM 1554 O O . VAL A 1 197 ? 8.512 -1.582 -14.524 1.00 91.12 197 VAL A O 1
ATOM 1557 N N . TYR A 1 198 ? 9.668 -0.083 -15.743 1.00 92.75 198 TYR A N 1
ATOM 1558 C CA . TYR A 1 198 ? 10.870 -0.887 -15.849 1.00 92.75 198 TYR A CA 1
ATOM 1559 C C . TYR A 1 198 ? 11.691 -0.799 -14.563 1.00 92.75 198 TYR A C 1
ATOM 1561 O O . TYR A 1 198 ? 11.924 0.283 -14.021 1.00 92.75 198 TYR A O 1
ATOM 1569 N N . ILE A 1 199 ? 12.159 -1.955 -14.101 1.00 93.25 199 ILE A N 1
ATOM 1570 C CA . ILE A 1 199 ? 13.156 -2.082 -13.039 1.00 93.25 199 ILE A CA 1
ATOM 1571 C C . ILE A 1 199 ? 14.271 -2.994 -13.541 1.00 93.25 199 ILE A C 1
ATOM 1573 O O . ILE A 1 199 ? 14.010 -4.047 -14.135 1.00 93.25 199 ILE A O 1
ATOM 1577 N N . CYS A 1 200 ? 15.517 -2.626 -13.255 1.00 93.06 200 CYS A N 1
ATOM 1578 C CA . CYS A 1 200 ? 16.633 -3.542 -13.364 1.00 93.06 200 CYS A CA 1
ATOM 1579 C C . CYS A 1 200 ? 16.700 -4.369 -12.083 1.00 93.06 200 CYS A C 1
ATOM 1581 O O . CYS A 1 200 ? 17.091 -3.860 -11.038 1.00 93.06 200 CYS A O 1
ATOM 1583 N N . HIS A 1 201 ? 16.320 -5.644 -12.162 1.00 91.38 201 HIS A N 1
ATOM 1584 C CA . HIS A 1 201 ? 16.387 -6.579 -11.043 1.00 91.38 201 HIS A CA 1
ATOM 1585 C C . HIS A 1 201 ? 17.480 -7.613 -11.298 1.00 91.38 201 HIS A C 1
ATOM 1587 O O . HIS A 1 201 ? 17.348 -8.472 -12.182 1.00 91.38 201 HIS A O 1
ATOM 1593 N N . LYS A 1 202 ? 18.574 -7.559 -10.531 1.00 90.06 202 LYS A N 1
ATOM 1594 C CA . LYS A 1 202 ? 19.701 -8.512 -10.647 1.00 90.06 202 LYS A CA 1
ATOM 1595 C C . LYS A 1 202 ? 20.224 -8.677 -12.082 1.00 90.06 202 LYS A C 1
ATOM 1597 O O . LYS A 1 202 ? 20.497 -9.792 -12.534 1.00 90.06 202 LYS A O 1
ATOM 1602 N N . GLY A 1 203 ? 20.329 -7.570 -12.816 1.00 90.06 203 GLY A N 1
ATOM 1603 C CA . GLY A 1 203 ? 20.802 -7.558 -14.203 1.00 90.06 203 GLY A CA 1
ATOM 1604 C C . GLY A 1 203 ? 19.772 -8.008 -15.246 1.00 90.06 203 GLY A C 1
ATOM 1605 O O . GLY A 1 203 ? 20.143 -8.187 -16.405 1.00 90.06 203 GLY A O 1
ATOM 1606 N N . ASN A 1 204 ? 18.500 -8.181 -14.868 1.00 91.62 204 ASN A N 1
ATOM 1607 C CA . ASN A 1 204 ? 17.400 -8.412 -15.804 1.00 91.62 204 ASN A CA 1
ATOM 1608 C C . ASN A 1 204 ? 16.414 -7.243 -15.767 1.00 91.62 204 ASN A C 1
ATOM 1610 O O . ASN A 1 204 ? 15.883 -6.917 -14.707 1.00 91.62 204 ASN A O 1
ATOM 1614 N N . THR A 1 205 ? 16.132 -6.659 -16.930 1.00 94.56 205 THR A N 1
ATOM 1615 C CA . THR A 1 205 ? 15.049 -5.683 -17.079 1.00 94.56 205 THR A CA 1
ATOM 1616 C C . THR A 1 205 ? 13.710 -6.403 -16.952 1.00 94.56 205 THR A C 1
ATOM 1618 O O . THR A 1 205 ? 13.424 -7.325 -17.721 1.00 94.56 205 THR A O 1
ATOM 1621 N N . ILE A 1 206 ? 12.890 -5.985 -15.994 1.00 93.50 206 ILE A N 1
ATOM 1622 C CA . ILE A 1 206 ? 11.532 -6.489 -15.779 1.00 93.50 206 ILE A CA 1
ATOM 1623 C C . ILE A 1 206 ? 10.530 -5.334 -15.820 1.00 93.50 206 ILE A C 1
ATOM 1625 O O . ILE A 1 206 ? 10.867 -4.210 -15.468 1.00 93.50 206 ILE A O 1
ATOM 1629 N N . CYS A 1 207 ? 9.307 -5.622 -16.262 1.00 92.75 207 CYS A N 1
ATOM 1630 C CA . CYS A 1 207 ? 8.179 -4.692 -16.246 1.00 92.75 207 CYS A CA 1
ATOM 1631 C C . CYS A 1 207 ? 7.266 -5.074 -15.080 1.00 92.75 207 CYS A C 1
ATOM 1633 O O . CYS A 1 207 ? 6.761 -6.201 -15.049 1.00 92.75 207 CYS A O 1
ATOM 1635 N N . VAL A 1 208 ? 7.095 -4.178 -14.109 1.00 92.31 208 VAL A N 1
ATOM 1636 C CA . VAL A 1 208 ? 6.362 -4.461 -12.867 1.00 92.31 208 VAL A CA 1
ATOM 1637 C C . VAL A 1 208 ? 5.364 -3.363 -12.537 1.00 92.31 208 VAL A C 1
ATOM 1639 O O . VAL A 1 208 ? 5.536 -2.218 -12.939 1.00 92.31 208 VAL A O 1
ATOM 1642 N N . SER A 1 209 ? 4.331 -3.724 -11.779 1.00 92.38 209 SER A N 1
ATOM 1643 C CA . SER A 1 209 ? 3.379 -2.779 -11.196 1.00 92.38 209 SER A CA 1
ATOM 1644 C C . SER A 1 209 ? 4.081 -1.728 -10.337 1.00 92.38 209 SER A C 1
ATOM 1646 O O . SER A 1 209 ? 5.052 -2.050 -9.644 1.00 92.38 209 SER A O 1
ATOM 1648 N N . VAL A 1 210 ? 3.560 -0.499 -10.314 1.00 91.38 210 VAL A N 1
ATOM 1649 C CA . VAL A 1 210 ? 4.066 0.555 -9.417 1.00 91.38 210 VAL A CA 1
ATOM 1650 C C . VAL A 1 210 ? 4.001 0.147 -7.939 1.00 91.38 210 VAL A C 1
ATOM 1652 O O . VAL A 1 210 ? 4.881 0.505 -7.158 1.00 91.38 210 VAL A O 1
ATOM 1655 N N . ASN A 1 211 ? 3.047 -0.719 -7.574 1.00 93.81 211 ASN A N 1
ATOM 1656 C CA . ASN A 1 211 ? 2.940 -1.290 -6.229 1.00 93.81 211 ASN A CA 1
ATOM 1657 C C . ASN A 1 211 ? 4.128 -2.200 -5.858 1.00 93.81 211 ASN A C 1
ATOM 1659 O O . ASN A 1 211 ? 4.428 -2.398 -4.684 1.00 93.81 211 ASN A O 1
ATOM 1663 N N . ALA A 1 212 ? 4.831 -2.763 -6.842 1.00 93.12 212 ALA A N 1
ATOM 1664 C CA . ALA A 1 212 ? 5.943 -3.681 -6.603 1.00 93.12 212 ALA A CA 1
ATOM 1665 C C . ALA A 1 212 ? 7.302 -2.971 -6.477 1.00 93.12 212 ALA A C 1
ATOM 1667 O O . ALA A 1 212 ? 8.279 -3.601 -6.067 1.00 93.12 212 ALA A O 1
ATOM 1668 N N . ILE A 1 213 ? 7.382 -1.676 -6.810 1.00 92.94 213 ILE A N 1
ATOM 1669 C CA . ILE A 1 213 ? 8.646 -0.931 -6.891 1.00 92.94 213 ILE A CA 1
ATOM 1670 C C . ILE A 1 213 ? 9.424 -1.010 -5.577 1.00 92.94 213 ILE A C 1
ATOM 1672 O O . ILE A 1 213 ? 10.597 -1.389 -5.578 1.00 92.94 213 ILE A O 1
ATOM 1676 N N . TRP A 1 214 ? 8.761 -0.717 -4.453 1.00 93.50 214 TRP A N 1
ATOM 1677 C CA . TRP A 1 214 ? 9.405 -0.739 -3.140 1.00 93.50 214 TRP A CA 1
ATOM 1678 C C . TRP A 1 214 ? 10.022 -2.107 -2.830 1.00 93.50 214 TRP A C 1
ATOM 1680 O O . TRP A 1 214 ? 11.169 -2.194 -2.396 1.00 93.50 214 TRP A O 1
ATOM 1690 N N . GLY A 1 215 ? 9.278 -3.183 -3.101 1.00 91.06 215 GLY A N 1
ATOM 1691 C CA . GLY A 1 215 ? 9.720 -4.550 -2.831 1.00 91.06 215 GLY A CA 1
ATOM 1692 C C . GLY A 1 215 ? 10.945 -4.963 -3.645 1.00 91.06 215 GLY A C 1
ATOM 1693 O O . GLY A 1 215 ? 11.743 -5.764 -3.167 1.00 91.06 215 GLY A O 1
ATOM 1694 N N . HIS A 1 216 ? 11.130 -4.399 -4.838 1.00 89.88 216 HIS A N 1
ATOM 1695 C CA . HIS A 1 216 ? 12.322 -4.638 -5.646 1.00 89.88 216 HIS A CA 1
ATOM 1696 C C . HIS A 1 216 ? 13.504 -3.771 -5.189 1.00 89.88 216 HIS A C 1
ATOM 1698 O O . HIS A 1 216 ? 14.555 -4.298 -4.837 1.00 89.88 216 HIS A O 1
ATOM 1704 N N . ILE A 1 217 ? 13.324 -2.452 -5.107 1.00 88.88 217 ILE A N 1
ATOM 1705 C CA . ILE A 1 217 ? 14.436 -1.507 -4.905 1.00 88.88 217 ILE A CA 1
ATOM 1706 C C . ILE A 1 217 ? 14.972 -1.527 -3.475 1.00 88.88 217 ILE A C 1
ATOM 1708 O O . ILE A 1 217 ? 16.172 -1.410 -3.246 1.00 88.88 217 ILE A O 1
ATOM 1712 N N . ASN A 1 218 ? 14.099 -1.672 -2.480 1.00 86.94 218 ASN A N 1
ATOM 1713 C CA . ASN A 1 218 ? 14.509 -1.557 -1.083 1.00 86.94 218 ASN A CA 1
ATOM 1714 C C . ASN A 1 218 ? 14.984 -2.889 -0.479 1.00 86.94 218 ASN A C 1
ATOM 1716 O O . ASN A 1 218 ? 15.492 -2.895 0.642 1.00 86.94 218 ASN A O 1
ATOM 1720 N N . GLN A 1 219 ? 14.860 -4.008 -1.203 1.00 81.12 219 GLN A N 1
ATOM 1721 C CA . GLN A 1 219 ? 15.299 -5.329 -0.730 1.00 81.12 219 GLN A CA 1
ATOM 1722 C C . GLN A 1 219 ? 16.637 -5.788 -1.325 1.00 81.12 219 GLN A C 1
ATOM 1724 O O . GLN A 1 219 ? 17.263 -6.710 -0.787 1.00 81.12 219 GLN A O 1
ATOM 1729 N N . HIS A 1 220 ? 17.093 -5.166 -2.413 1.00 80.75 220 HIS A N 1
ATOM 1730 C CA . HIS A 1 220 ? 18.298 -5.559 -3.137 1.00 80.75 220 HIS A CA 1
ATOM 1731 C C . HIS A 1 220 ? 19.120 -4.326 -3.523 1.00 80.75 220 HIS A C 1
ATOM 1733 O O . HIS A 1 220 ? 18.630 -3.433 -4.200 1.00 80.75 220 HIS A O 1
ATOM 1739 N N . GLU A 1 221 ? 20.384 -4.278 -3.090 1.00 82.94 221 GLU A N 1
ATOM 1740 C CA . GLU A 1 221 ? 21.260 -3.110 -3.289 1.00 82.94 221 GLU A CA 1
ATOM 1741 C C . GLU A 1 221 ? 21.606 -2.862 -4.767 1.00 82.94 221 GLU A C 1
ATOM 1743 O O . GLU A 1 221 ? 22.001 -1.757 -5.136 1.00 82.94 221 GLU A O 1
ATOM 1748 N N . GLU A 1 222 ? 21.499 -3.894 -5.605 1.00 88.19 222 GLU A N 1
ATOM 1749 C CA . GLU A 1 222 ? 21.762 -3.841 -7.041 1.00 88.19 222 GLU A CA 1
ATOM 1750 C C . GLU A 1 222 ? 20.552 -3.451 -7.904 1.00 88.19 222 GLU A C 1
ATOM 1752 O O . GLU A 1 222 ? 20.719 -3.280 -9.114 1.00 88.19 222 GLU A O 1
ATOM 1757 N N . ASP A 1 223 ? 19.361 -3.330 -7.314 1.00 91.50 223 ASP A N 1
ATOM 1758 C CA . ASP A 1 223 ? 18.135 -3.033 -8.051 1.00 91.50 223 ASP A CA 1
ATOM 1759 C C . ASP A 1 223 ? 17.928 -1.517 -8.203 1.00 91.50 223 ASP A C 1
ATOM 1761 O O . ASP A 1 223 ? 18.153 -0.742 -7.271 1.00 91.50 223 ASP A O 1
ATOM 1765 N N . TYR A 1 224 ? 17.480 -1.074 -9.381 1.00 91.56 224 TYR A N 1
ATOM 1766 C CA . TYR A 1 224 ? 17.220 0.345 -9.660 1.00 91.56 224 TYR A CA 1
ATOM 1767 C C . TYR A 1 224 ? 16.094 0.553 -10.684 1.00 91.56 224 TYR A C 1
ATOM 1769 O O . TYR A 1 224 ? 15.787 -0.341 -11.475 1.00 91.56 224 TYR A O 1
ATOM 1777 N N . LEU A 1 225 ? 15.474 1.740 -10.657 1.00 91.06 225 LEU A N 1
ATOM 1778 C CA . LEU A 1 225 ? 14.451 2.158 -11.627 1.00 91.06 225 LEU A CA 1
ATOM 1779 C C . LEU A 1 225 ? 15.056 2.312 -13.025 1.00 91.06 225 LEU A C 1
ATOM 1781 O O . LEU A 1 225 ? 16.091 2.954 -13.175 1.00 91.06 225 LEU A O 1
ATOM 1785 N N . GLY A 1 226 ? 14.383 1.772 -14.039 1.00 89.94 226 GLY A N 1
ATOM 1786 C CA . GLY A 1 226 ? 14.838 1.785 -15.429 1.00 89.94 226 GLY A CA 1
ATOM 1787 C C . GLY A 1 226 ? 15.253 0.406 -15.936 1.00 89.94 226 GLY A C 1
ATOM 1788 O O . GLY A 1 226 ? 15.001 -0.625 -15.311 1.00 89.94 226 GLY A O 1
ATOM 1789 N N . GLN A 1 227 ? 15.857 0.367 -17.117 1.00 90.81 227 GLN A N 1
ATOM 1790 C CA . GLN A 1 227 ? 16.364 -0.855 -17.730 1.00 90.81 227 GLN A CA 1
ATOM 1791 C C . GLN A 1 227 ? 17.827 -1.092 -17.338 1.00 90.81 227 GLN A C 1
ATOM 1793 O O . GLN A 1 227 ? 18.571 -0.160 -17.063 1.00 90.81 227 GLN A O 1
ATOM 1798 N N . CYS A 1 228 ? 18.289 -2.346 -17.364 1.00 89.62 228 CYS A N 1
ATOM 1799 C CA . CYS A 1 228 ? 19.647 -2.680 -16.915 1.00 89.62 228 CYS A CA 1
ATOM 1800 C C . CYS A 1 228 ? 20.803 -2.109 -17.758 1.00 89.62 228 CYS A C 1
ATOM 1802 O O . CYS A 1 228 ? 21.964 -2.270 -17.379 1.00 89.62 228 CYS A O 1
ATOM 1804 N N . ASN A 1 229 ? 20.498 -1.524 -18.917 1.00 82.50 229 ASN A N 1
ATOM 1805 C CA . ASN A 1 229 ? 21.477 -1.001 -19.871 1.00 82.50 229 ASN A CA 1
ATOM 1806 C C . ASN A 1 229 ? 21.378 0.523 -20.042 1.00 82.50 229 ASN A C 1
ATOM 1808 O O . ASN A 1 229 ? 21.946 1.043 -21.004 1.00 82.50 229 ASN A O 1
ATOM 1812 N N . ASP A 1 230 ? 20.648 1.190 -19.147 1.00 63.31 230 ASP A N 1
ATOM 1813 C CA . ASP A 1 230 ? 20.484 2.644 -19.131 1.00 63.31 230 ASP A CA 1
ATOM 1814 C C . ASP A 1 230 ? 21.717 3.374 -18.568 1.00 63.31 230 ASP A C 1
ATOM 1816 O O . ASP A 1 230 ? 22.412 2.814 -17.684 1.00 63.31 230 ASP A O 1
#

Radius of gyration: 28.42 Å; chains: 1; bounding box: 41×90×84 Å

pLDDT: mean 74.28, std 20.06, range [33.94, 97.5]

Foldseek 3Di:
DPVVVVVVVVVVVVVVVVVVVVPPPPPPPPQPDDDCLFKDFLPDPLVVLVCVQLVVPDDDDPDPPDDDDPADLFFKDWDDFWWKFFDRDDTDIDTAGGSVSSVVVS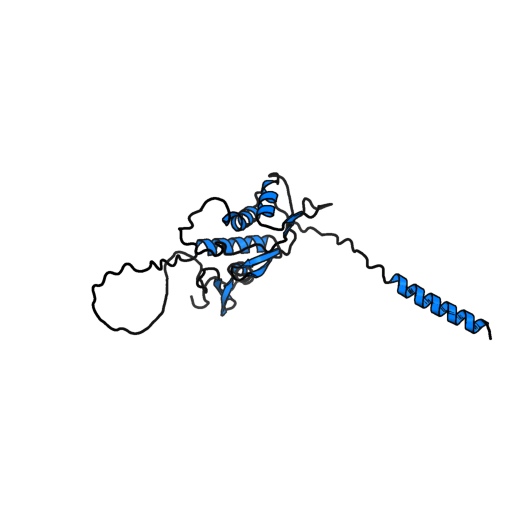VPDDRPTMMGTDDFTWMQGSVRDTDTRGGSVLSSLLSVLRVLLSVVQDDPPPPDDDDDDDDDDDDDDDDPPPPPPDDPHLFDAPDPNSQWGWKQAPNATDIGGSSCVCVRPVPDVPMGTDGSVD

Secondary structure (DSSP, 8-state):
--HHHHHHHHHHHHHHHHHHTT-------------GGGEEETTSHHHHHHHHHHHTTTS--SS--S---SS-S-SEEE-S-EEEESSSSSPPEEEE-SHHHHHHHHHHS-TT-EEEE-S-EEEEETT--EEEE-SHHHHHHHHHHHHHHHHT------------------------------SS-S--BSSTTS-EEEEEETTEEEEEEGGGHHHHHTT-TT-EES-TT-